Protein AF-A0A7J7HKJ9-F1 (afdb_monomer)

Mean predicted aligned error: 17.76 Å

Radius of gyration: 43.23 Å; Cα contacts (8 Å, |Δi|>4): 578; chains: 1; bounding box: 84×90×88 Å

Organism: Camellia sinensis (NCBI:txid4442)

pLDDT: mean 71.8, std 21.84, range [31.25, 98.56]

Sequence (335 aa):
VLVILILIEIGLSGDEAYGETKILDGGEVQGQFGIPIDSINQFENPLVLVILILIEIGLGGEEAHAETKILDSGEVQGLIPRILIMMKIQKDLLCCCLNLTLLYLSLPIFNLISLAATSNDYISSDKFLLNCGSSESSSFNGKDWTGDVGSSYLPSDYNTTSSLSNSIASNPSVPKIPYLSARIFHSQFSYTFPVTPGNKFIRLYFYSAPYYDSSLNPSDACFSVVIAGGFTLLDNFRPSATAYALKSDYFSKDFSINIKEKKLSITFIPSLMASSALAFVNGIEIFSLPLNLYIPKGNASIRFIGQKDPFFNLDETAFEILYRVNVQHEWESFC

Foldseek 3Di:
DDWWWWWWWWDDDPQFIWTDTDTPPPDDDDDTDTDHCVVQVVDPDNHTFTWTWTWDDDPPDPDTDTDTDGDDPVVVVVCVVVVVVVVVVVVVVVVVVVVVVVVVVVVVVVVVVVVVVVPPPPDFPDWAKEQELDCDWDDDPNDIYHYPVPDPQWDPCCVPFKDKWFFPDPPVPDDVPLEGIKIKGPFKTKGKDQADFFKKKKKFKYAQGDIPPDPDRLQQEFKWKDKDLGDTQGHRDRLVVVCVVVVHRIDMWIKMAGGHDRMIMIMIGFDPPHPRYIHMTRIMIMTHDPACPPDHPDPPFDDDDPDPDGDDPVNSDMDIDPDDDDDDDDPPDPD

Secondary structure (DSSP, 8-state):
-EEEEEEEEEEE-SS-EEEEEEETTS------EEE-GGGTTTSS-TT---EEEEEEE-TT-S---EEEEE--HHHHHHHHHHHHHHHHHHHHHHHHHHHHHHHHHHHHHHHHHHHHHT------S-EEEEETT-S--EEETTEEEEE-TT-TTS-TTHHHHEEEEEB----TTS-HHHHSEEEEESS-EEEEEE--SEEEEEEEEEE-S-BTTS---TTT--EEEEETTTEEEEEEE-HHHHHHHHT-SEEEEEEEEEE-SSEEEEEEEE-TTSTT--EEESEEEEEEPPTTSSS-TTT-PPPPTT-SS----GGG--EEE--------------

InterPro domains:
  IPR021720 Malectin domain [PF11721] (130-268)
  IPR045272 Receptor-like protein kinase ANXUR1/2-like [PTHR34590] (101-327)

Solvent-accessible surface area (backbone atoms only — not comparable to full-atom values): 19586 Å² total; per-residue (Å²): 118,58,81,57,62,40,54,32,63,55,57,86,65,79,102,52,48,54,41,56,63,47,52,84,80,84,56,93,67,92,69,84,60,82,58,71,61,81,77,58,74,81,54,101,66,88,83,72,62,58,46,51,44,55,41,58,44,66,90,84,64,99,71,73,66,69,60,81,53,84,56,56,78,70,61,51,65,66,43,52,65,55,51,54,51,50,54,50,50,51,52,52,50,51,50,49,52,53,50,53,51,52,49,62,62,44,52,61,54,53,52,52,51,54,56,59,67,73,65,67,76,81,76,50,92,33,80,45,40,34,22,22,44,26,77,59,68,50,74,52,95,94,39,72,27,36,24,43,59,91,37,88,37,56,48,97,59,43,82,81,34,35,49,66,29,41,51,64,66,81,57,85,88,58,58,65,72,40,45,39,24,24,29,36,26,73,35,73,43,47,41,45,43,84,38,73,60,44,46,29,37,40,33,45,29,44,49,46,50,45,34,46,102,45,99,48,51,37,82,49,33,27,17,29,34,35,37,73,89,79,48,70,81,37,68,79,37,37,60,34,62,51,19,61,76,68,74,35,54,57,54,73,52,39,34,39,37,54,38,85,49,59,55,47,35,48,33,39,33,32,34,89,89,41,102,74,27,20,29,74,39,8,21,43,38,38,34,42,53,66,87,50,75,89,57,53,77,70,86,58,49,54,63,57,93,94,47,90,67,64,61,56,68,66,77,83,44,75,42,75,59,87,79,87,82,85,82,79,82,83,75,81,78,88,123

Nearest PDB structures (foldseek):
  6a5b-assembly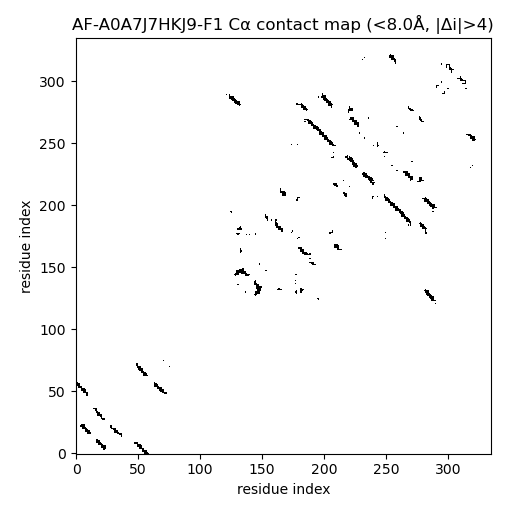1_A  TM=9.523E-01  e=1.175E-19  Arabidopsis thaliana
  6a5e-assembly2_B  TM=9.198E-01  e=5.126E-18  Arabidopsis thaliana
  6fih-assembly1_A  TM=9.336E-01  e=1.191E-15  Arabidopsis thaliana
  5y96-assembly1_A  TM=9.072E-01  e=4.760E-16  Arabidopsis thaliana
  6a5a-assembly2_A  TM=9.381E-01  e=7.453E-15  Arabidopsis thaliana

Structure (mmCIF, N/CA/C/O backbone):
data_AF-A0A7J7HKJ9-F1
#
_entry.id   AF-A0A7J7HKJ9-F1
#
loop_
_atom_site.group_PDB
_atom_site.id
_atom_site.type_symbol
_atom_site.label_atom_id
_atom_site.label_alt_id
_atom_site.label_comp_id
_atom_site.label_asym_id
_atom_site.label_entity_id
_atom_site.label_seq_id
_atom_site.pdbx_PDB_ins_code
_atom_site.Cartn_x
_atom_site.Cartn_y
_atom_site.Cartn_z
_atom_site.occupancy
_atom_site.B_iso_or_equiv
_atom_site.auth_seq_id
_atom_site.auth_comp_id
_atom_site.auth_asym_id
_atom_site.auth_atom_id
_atom_site.pdbx_PDB_model_num
ATOM 1 N N . VAL A 1 1 ? -41.274 49.180 32.702 1.00 32.66 1 VAL A N 1
ATOM 2 C CA . VAL A 1 1 ? -42.067 49.874 33.737 1.00 32.66 1 VAL A CA 1
ATOM 3 C C . VAL A 1 1 ? -41.846 49.137 35.042 1.00 32.66 1 VAL A C 1
ATOM 5 O O . VAL A 1 1 ? -42.241 47.979 35.145 1.00 32.66 1 VAL A O 1
ATOM 8 N N . LEU A 1 2 ? -41.107 49.749 35.963 1.00 33.72 2 LEU A N 1
ATOM 9 C CA . LEU A 1 2 ? -40.914 49.234 37.317 1.00 33.72 2 LEU A CA 1
ATOM 10 C C . LEU A 1 2 ? -41.963 49.924 38.195 1.00 33.72 2 LEU A C 1
ATOM 12 O O . LEU A 1 2 ? -42.003 51.150 38.212 1.00 33.72 2 LEU A O 1
ATOM 16 N N . VAL A 1 3 ? -42.836 49.159 38.851 1.00 34.81 3 VAL A N 1
ATOM 17 C CA . VAL A 1 3 ? -43.869 49.700 39.748 1.00 34.81 3 VAL A CA 1
ATOM 18 C C . VAL A 1 3 ? -43.404 49.446 41.175 1.00 34.81 3 VAL A C 1
ATOM 20 O O . VAL A 1 3 ? -43.346 48.296 41.604 1.00 34.81 3 VAL A O 1
ATOM 23 N N . ILE A 1 4 ? -43.030 50.506 41.891 1.00 41.09 4 ILE A N 1
ATOM 24 C CA . ILE A 1 4 ? -42.577 50.420 43.284 1.00 41.09 4 ILE A CA 1
ATOM 25 C C . ILE A 1 4 ? -43.767 50.739 44.188 1.00 41.09 4 ILE A C 1
ATOM 27 O O . ILE A 1 4 ? -44.366 51.803 44.060 1.00 41.09 4 ILE A O 1
ATOM 31 N N . LEU A 1 5 ? -44.105 49.818 45.096 1.00 41.72 5 LEU A N 1
ATOM 32 C CA . LEU A 1 5 ? -45.128 50.036 46.119 1.00 41.72 5 LEU A CA 1
ATOM 33 C C . LEU A 1 5 ? -44.455 50.486 47.419 1.00 41.72 5 LEU A C 1
ATOM 35 O O . LEU A 1 5 ? -43.644 49.748 47.984 1.00 41.72 5 LEU A O 1
ATOM 39 N N . ILE A 1 6 ? -44.802 51.678 47.896 1.00 45.91 6 ILE A N 1
ATOM 40 C CA . ILE A 1 6 ? -44.332 52.206 49.179 1.00 45.91 6 ILE A CA 1
ATOM 41 C C . ILE A 1 6 ? -45.524 52.232 50.132 1.00 45.91 6 ILE A C 1
ATOM 43 O O . ILE A 1 6 ? -46.535 52.862 49.828 1.00 45.91 6 ILE A O 1
ATOM 47 N N . LEU A 1 7 ? -45.409 51.532 51.263 1.00 40.84 7 LEU A N 1
ATOM 48 C CA . LEU A 1 7 ? -46.361 51.635 52.368 1.00 40.84 7 LEU A CA 1
ATOM 49 C C . LEU A 1 7 ? -45.794 52.628 53.386 1.00 40.84 7 LEU A C 1
ATOM 51 O O . LEU A 1 7 ? -44.650 52.475 53.817 1.00 40.84 7 LEU A O 1
ATOM 55 N N . ILE A 1 8 ? -46.584 53.638 53.745 1.00 45.03 8 ILE A N 1
ATOM 56 C CA . ILE A 1 8 ? -46.237 54.619 54.776 1.00 45.03 8 ILE A CA 1
ATOM 57 C C . ILE A 1 8 ? -47.246 54.468 55.907 1.00 45.03 8 ILE A C 1
ATOM 59 O O . ILE A 1 8 ? -48.450 54.585 55.682 1.00 45.03 8 ILE A O 1
ATOM 63 N N . GLU A 1 9 ? -46.746 54.195 57.107 1.00 38.16 9 GLU A N 1
ATOM 64 C CA . GLU A 1 9 ? -47.529 54.183 58.340 1.00 38.16 9 GLU A CA 1
ATOM 65 C C . GLU A 1 9 ? -47.258 55.515 59.057 1.00 38.16 9 GLU A C 1
ATOM 67 O O . GLU A 1 9 ? -46.103 55.854 59.320 1.00 38.16 9 GLU A O 1
ATOM 72 N N . ILE A 1 10 ? -48.297 56.322 59.290 1.00 42.66 10 ILE A N 1
ATOM 73 C CA . ILE A 1 10 ? -48.151 57.667 59.867 1.00 42.66 10 ILE A CA 1
ATOM 74 C C . ILE A 1 10 ? -48.566 57.625 61.339 1.00 42.66 10 ILE A C 1
ATOM 76 O O . ILE A 1 10 ? -49.714 57.312 61.653 1.00 42.66 10 ILE A O 1
ATOM 80 N N . GLY A 1 11 ? -47.640 57.968 62.239 1.00 37.31 11 GLY A N 1
ATOM 81 C CA . GLY A 1 11 ? -47.922 58.185 63.659 1.00 37.31 11 GLY A CA 1
ATOM 82 C C . GLY A 1 11 ? -48.197 59.664 63.939 1.00 37.31 11 GLY A C 1
ATOM 83 O O . GLY A 1 11 ? -47.408 60.523 63.552 1.00 37.31 11 GLY A O 1
ATOM 84 N N . LEU A 1 12 ? -49.306 59.981 64.610 1.00 41.84 12 LEU A N 1
ATOM 85 C CA . LEU A 1 12 ? -49.659 61.363 64.958 1.00 41.84 12 LEU A CA 1
ATOM 86 C C . LEU A 1 12 ? -49.016 61.763 66.296 1.00 41.84 12 LEU A C 1
ATOM 88 O O . LEU A 1 12 ? -49.302 61.157 67.329 1.00 41.84 12 LEU A O 1
ATOM 92 N N . SER A 1 13 ? -48.163 62.792 66.290 1.00 36.12 13 SER A N 1
ATOM 93 C CA . SER A 1 13 ? -47.533 63.354 67.494 1.00 36.12 13 SER A CA 1
ATOM 94 C C . SER A 1 13 ? -47.333 64.870 67.344 1.00 36.12 13 SER A C 1
ATOM 96 O O . SER A 1 13 ? -46.310 65.311 66.827 1.00 36.12 13 SER A O 1
ATOM 98 N N . GLY A 1 14 ? -48.274 65.671 67.859 1.00 46.00 14 GLY A N 1
ATOM 99 C CA . GLY A 1 14 ? -48.213 67.143 67.827 1.00 46.00 14 GLY A CA 1
ATOM 100 C C . GLY A 1 14 ? -48.740 67.769 66.526 1.00 46.00 14 GLY A C 1
ATOM 101 O O . GLY A 1 14 ? -49.485 67.125 65.794 1.00 46.00 14 GLY A O 1
ATOM 102 N N . ASP A 1 15 ? -48.351 69.023 66.255 1.00 40.81 15 ASP A N 1
ATOM 103 C CA . ASP A 1 15 ? -48.768 69.825 65.083 1.00 40.81 15 ASP A CA 1
ATOM 104 C C . ASP A 1 15 ? -48.026 69.452 63.775 1.00 40.81 15 ASP A C 1
ATOM 106 O O . ASP A 1 15 ? -48.057 70.201 62.800 1.00 40.81 15 ASP A O 1
ATOM 110 N N . GLU A 1 16 ? -47.360 68.293 63.724 1.00 40.34 16 GLU A N 1
ATOM 111 C CA . GLU A 1 16 ? -46.689 67.764 62.529 1.00 40.34 16 GLU A CA 1
ATOM 112 C C . GLU A 1 16 ? -46.904 66.241 62.410 1.00 40.34 16 GLU A C 1
ATOM 114 O O . GLU A 1 16 ? -46.888 65.515 63.406 1.00 40.34 16 GLU A O 1
ATOM 119 N N . ALA A 1 17 ? -47.100 65.740 61.183 1.00 42.94 17 ALA A N 1
ATOM 120 C CA . ALA A 1 17 ? -47.202 64.310 60.882 1.00 42.94 17 ALA A CA 1
ATOM 121 C C . ALA A 1 17 ? -45.906 63.818 60.216 1.00 42.94 17 ALA A C 1
ATOM 123 O O . ALA A 1 17 ? -45.518 64.323 59.160 1.00 42.94 17 ALA A O 1
ATOM 124 N N . TYR A 1 18 ? -45.258 62.814 60.812 1.00 40.69 18 TYR A N 1
ATOM 125 C CA . TYR A 1 18 ? -44.051 62.181 60.272 1.00 40.69 18 TYR A CA 1
ATOM 126 C C . TYR A 1 18 ? -44.372 60.759 59.794 1.00 40.69 18 TYR A C 1
ATOM 128 O O . TYR A 1 18 ? -45.014 59.989 60.509 1.00 40.69 18 TYR A O 1
ATOM 136 N N . GLY A 1 19 ? -43.928 60.411 58.583 1.00 43.94 19 GLY A N 1
ATOM 137 C CA . GLY A 1 19 ? -44.044 59.064 58.019 1.00 43.94 19 GLY A CA 1
ATOM 138 C C . GLY A 1 19 ? -42.674 58.482 57.671 1.00 43.94 19 GLY A C 1
ATOM 139 O O . GLY A 1 19 ? -41.819 59.186 57.131 1.00 43.94 19 GLY A O 1
ATOM 140 N N . GLU A 1 20 ? -42.469 57.195 57.955 1.00 40.94 20 GLU A N 1
ATOM 141 C CA . GLU A 1 20 ? -41.317 56.428 57.465 1.00 40.94 20 GLU A CA 1
ATOM 142 C C . GLU A 1 20 ? -41.717 55.618 56.223 1.00 40.94 20 GLU A C 1
ATOM 144 O O . GLU A 1 20 ? -42.784 55.004 56.179 1.00 40.94 20 GLU A O 1
ATOM 149 N N . THR A 1 21 ? -40.864 55.615 55.195 1.00 42.06 21 THR A N 1
ATOM 150 C CA . THR A 1 21 ? -41.083 54.828 53.972 1.00 42.06 21 THR A CA 1
ATOM 151 C C . THR A 1 21 ? -40.394 53.470 54.088 1.00 42.06 21 THR A C 1
ATOM 153 O O . THR A 1 21 ? -39.224 53.380 54.455 1.00 42.06 21 THR A O 1
ATOM 156 N N . LYS A 1 22 ? -41.104 52.388 53.746 1.00 42.62 22 LYS A N 1
ATOM 157 C CA . LYS A 1 22 ? -40.515 51.047 53.611 1.00 42.62 22 LYS A CA 1
ATOM 158 C C . LYS A 1 22 ? -40.881 50.458 52.251 1.00 42.62 22 LYS A C 1
ATOM 160 O O . LYS A 1 22 ? -42.060 50.353 51.916 1.00 42.62 22 LYS A O 1
ATOM 165 N N . ILE A 1 23 ? -39.875 50.075 51.463 1.00 40.44 23 ILE A N 1
ATOM 166 C CA . ILE A 1 23 ? -40.085 49.382 50.184 1.00 40.44 23 ILE A CA 1
ATOM 167 C C . ILE A 1 23 ? -40.277 47.890 50.461 1.00 40.44 23 ILE A C 1
ATOM 169 O O . ILE A 1 23 ? -39.447 47.252 51.106 1.00 40.44 23 ILE A O 1
ATOM 173 N N . LEU A 1 24 ? -41.370 47.320 49.955 1.00 42.06 24 LEU A N 1
ATOM 174 C CA . LEU A 1 24 ? -41.744 45.919 50.195 1.00 42.06 24 LEU A CA 1
ATOM 175 C C . LEU A 1 24 ? -40.943 44.889 49.370 1.00 42.06 24 LEU A C 1
ATOM 177 O O . LEU A 1 24 ? -41.187 43.694 49.505 1.00 42.06 24 LEU A O 1
ATOM 181 N N . ASP A 1 25 ? -39.973 45.329 48.562 1.00 38.72 25 ASP A N 1
ATOM 182 C CA . ASP A 1 25 ? -39.134 44.477 47.699 1.00 38.72 25 ASP A CA 1
ATOM 183 C C . ASP A 1 25 ? -37.629 44.529 48.047 1.00 38.72 25 ASP A C 1
ATOM 185 O O . ASP A 1 25 ? -36.755 44.439 47.191 1.00 38.72 25 ASP A O 1
ATOM 189 N N . GLY A 1 26 ? -37.301 44.686 49.334 1.00 36.38 26 GLY A N 1
ATOM 190 C CA . GLY A 1 26 ? -35.967 44.358 49.864 1.00 36.38 26 GLY A CA 1
ATOM 191 C C . GLY A 1 26 ? -34.818 45.330 49.555 1.00 36.38 26 GLY A C 1
ATOM 192 O O . GLY A 1 26 ? -33.673 44.997 49.852 1.00 36.38 26 GLY A O 1
ATOM 193 N N . GLY A 1 27 ? -35.090 46.517 49.004 1.00 37.62 27 GLY A N 1
ATOM 194 C CA . GLY A 1 27 ? -34.114 47.610 48.884 1.00 37.62 27 GLY A CA 1
ATOM 195 C C . GLY A 1 27 ? -34.293 48.678 49.970 1.00 37.62 27 GLY A C 1
ATOM 196 O O . GLY A 1 27 ? -35.423 49.046 50.288 1.00 37.62 27 GLY A O 1
ATOM 197 N N . GLU A 1 28 ? -33.195 49.195 50.533 1.00 32.81 28 GLU A N 1
ATOM 198 C CA . GLU A 1 28 ? -33.221 50.366 51.423 1.00 32.81 28 GLU A CA 1
ATOM 199 C C . GLU A 1 28 ? -33.400 51.658 50.615 1.00 32.81 28 GLU A C 1
ATOM 201 O O . GLU A 1 28 ? -32.625 51.944 49.703 1.00 32.81 28 GLU A O 1
ATOM 206 N N . VAL A 1 29 ? -34.381 52.476 50.999 1.00 39.88 29 VAL A N 1
ATOM 207 C CA . VAL A 1 29 ? -34.432 53.898 50.641 1.00 39.88 29 VAL A CA 1
ATOM 208 C C . VAL A 1 29 ? -34.573 54.685 51.937 1.00 39.88 29 VAL A C 1
ATOM 210 O O . VAL A 1 29 ? -35.524 54.478 52.683 1.00 39.88 29 VAL A O 1
ATOM 213 N N . GLN A 1 30 ? -33.612 55.567 52.219 1.00 36.28 30 GLN A N 1
ATOM 214 C CA . GLN A 1 30 ? -33.692 56.528 53.320 1.00 36.28 30 GLN A CA 1
ATOM 215 C C . GLN A 1 30 ? -34.124 57.894 52.780 1.00 36.28 30 GLN A C 1
ATOM 217 O O . GLN A 1 30 ? -33.442 58.479 51.940 1.00 36.28 30 GLN A O 1
ATOM 222 N N . GLY A 1 31 ? -35.242 58.409 53.292 1.00 42.94 31 GLY A N 1
ATOM 223 C CA . GLY A 1 31 ? -35.716 59.771 53.058 1.00 42.94 31 GLY A CA 1
ATOM 224 C C . GLY A 1 31 ? -36.921 60.095 53.944 1.00 42.94 31 GLY A C 1
ATOM 225 O O . GLY A 1 31 ? -37.852 59.296 54.033 1.00 42.94 31 GLY A O 1
ATOM 226 N N . GLN A 1 32 ? -36.895 61.255 54.606 1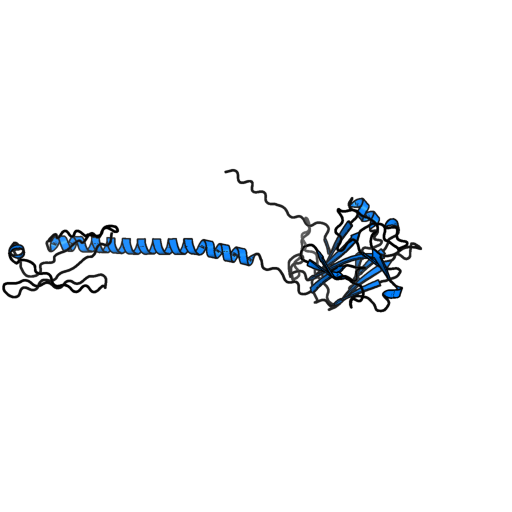.00 40.19 32 GLN A N 1
ATOM 227 C CA . GLN A 1 32 ? -38.052 61.835 55.296 1.00 40.19 32 GLN A CA 1
ATOM 228 C C . GLN A 1 32 ? -38.791 62.768 54.334 1.00 40.19 32 GLN A C 1
ATOM 230 O O . GLN A 1 32 ? -38.169 63.617 53.698 1.00 40.19 32 GLN A O 1
ATOM 235 N N . PHE A 1 33 ? -40.115 62.647 54.271 1.00 41.53 33 PHE A N 1
ATOM 236 C CA . PHE A 1 33 ? -40.979 63.599 53.575 1.00 41.53 33 PHE A CA 1
ATOM 237 C C . PHE A 1 33 ? -42.074 64.071 54.536 1.00 41.53 33 PHE A C 1
ATOM 239 O O . PHE A 1 33 ? -42.677 63.257 55.233 1.00 41.53 33 PHE A O 1
ATOM 246 N N . GLY A 1 34 ? -42.310 65.384 54.594 1.00 37.53 34 GLY A N 1
ATOM 247 C CA . GLY A 1 34 ? -43.382 65.979 55.395 1.00 37.53 34 GLY A CA 1
ATOM 248 C C . GLY A 1 34 ? -44.677 66.087 54.591 1.00 37.53 34 GLY A C 1
ATOM 249 O O . GLY A 1 34 ? -44.645 66.477 53.424 1.00 37.53 34 GLY A O 1
ATOM 250 N N . ILE A 1 35 ? -45.813 65.758 55.209 1.00 44.28 35 ILE A N 1
ATOM 251 C CA . ILE A 1 35 ? -47.146 65.918 54.609 1.00 44.28 35 ILE A CA 1
ATOM 252 C C . ILE A 1 35 ? -47.882 67.044 55.358 1.00 44.28 35 ILE A C 1
ATOM 254 O O . ILE A 1 35 ? -47.978 66.974 56.583 1.00 44.28 35 ILE A O 1
ATOM 258 N N . PRO A 1 36 ? -48.422 68.071 54.672 1.00 42.38 36 PRO A N 1
ATOM 259 C CA . PRO A 1 36 ? -49.199 69.128 55.323 1.00 42.38 36 PRO A CA 1
ATOM 260 C C . PRO A 1 36 ? -50.484 68.584 55.978 1.00 42.38 36 PRO A C 1
ATOM 262 O O . PRO A 1 36 ? -51.307 67.951 55.311 1.00 42.38 36 PRO A O 1
ATOM 265 N N . ILE A 1 37 ? -50.683 68.874 57.270 1.00 42.81 37 ILE A N 1
ATOM 266 C CA . ILE A 1 37 ? -51.799 68.374 58.104 1.00 42.81 37 ILE A CA 1
ATOM 267 C C . ILE A 1 37 ? -53.191 68.736 57.569 1.00 42.81 37 ILE A C 1
ATOM 269 O O . ILE A 1 37 ? -54.136 67.966 57.742 1.00 42.81 37 ILE A O 1
ATOM 273 N N . ASP A 1 38 ? -53.325 69.847 56.847 1.00 44.19 38 ASP A N 1
ATOM 274 C CA . ASP A 1 38 ? -54.610 70.278 56.281 1.00 44.19 38 ASP A CA 1
ATOM 275 C C . ASP A 1 38 ? -55.194 69.265 55.281 1.00 44.19 38 ASP A C 1
ATOM 277 O O . ASP A 1 38 ? -56.408 69.204 55.091 1.00 44.19 38 ASP A O 1
ATOM 281 N N . SER A 1 39 ? -54.345 68.420 54.685 1.00 45.44 39 SER A N 1
ATOM 282 C CA . SER A 1 39 ? -54.766 67.340 53.780 1.00 45.44 39 SER A CA 1
ATOM 283 C C . SER A 1 39 ? -55.244 66.080 54.521 1.00 45.44 39 SER A C 1
ATOM 285 O O . SER A 1 39 ? -55.891 65.225 53.922 1.00 45.44 39 SER A O 1
ATOM 287 N N . ILE A 1 40 ? -54.930 65.955 55.815 1.00 45.91 40 ILE A N 1
ATOM 288 C CA . ILE A 1 40 ? -55.223 64.788 56.667 1.00 45.91 40 ILE A CA 1
ATOM 289 C C . ILE A 1 40 ? -56.564 64.968 57.402 1.00 45.91 40 ILE A C 1
ATOM 291 O O . ILE A 1 40 ? -57.285 63.999 57.632 1.00 45.91 40 ILE A O 1
ATOM 295 N N . ASN A 1 41 ? -56.962 66.212 57.688 1.00 44.00 41 ASN A N 1
ATOM 296 C CA . ASN A 1 41 ? -58.186 66.547 58.432 1.00 44.00 41 ASN A CA 1
ATOM 297 C C . ASN A 1 41 ? -59.514 66.288 57.679 1.00 44.00 41 ASN A C 1
ATOM 299 O O . ASN A 1 41 ? -60.581 66.576 58.216 1.00 44.00 41 ASN A O 1
ATOM 303 N N . GLN A 1 42 ? -59.481 65.747 56.454 1.00 47.72 42 GLN A N 1
ATOM 304 C CA . GLN A 1 42 ? -60.687 65.375 55.691 1.00 47.72 42 GLN A CA 1
ATOM 305 C C . GLN A 1 42 ? -61.203 63.953 55.982 1.00 47.72 42 GLN A C 1
ATOM 307 O O . GLN A 1 42 ? -62.253 63.574 55.466 1.00 47.72 42 GLN A O 1
ATOM 312 N N . PHE A 1 43 ? -60.500 63.163 56.800 1.00 47.38 43 PHE A N 1
ATOM 313 C CA . PHE A 1 43 ? -60.842 61.764 57.068 1.00 47.38 43 PHE A CA 1
ATOM 314 C C . PHE A 1 43 ? -61.399 61.583 58.491 1.00 47.38 43 PHE A C 1
ATOM 316 O O . PHE A 1 43 ? -60.754 61.941 59.472 1.00 47.38 43 PHE A O 1
ATOM 323 N N . GLU A 1 44 ? -62.595 60.996 58.619 1.00 43.97 44 GLU A N 1
ATOM 324 C CA . GLU A 1 44 ? -63.347 60.896 59.889 1.00 43.97 44 GLU A CA 1
ATOM 325 C C . GLU A 1 44 ? -62.751 59.925 60.936 1.00 43.97 44 GLU A C 1
ATOM 327 O O . GLU A 1 44 ? -63.283 59.813 62.040 1.00 43.97 44 GLU A O 1
ATOM 332 N N . ASN A 1 45 ? -61.647 59.225 60.642 1.00 40.31 45 ASN A N 1
ATOM 333 C CA . ASN A 1 45 ? -61.010 58.301 61.587 1.00 40.31 45 ASN A CA 1
ATOM 334 C C . ASN A 1 45 ? -59.469 58.357 61.491 1.00 40.31 45 ASN A C 1
ATOM 336 O O . ASN A 1 45 ? -58.903 57.844 60.525 1.00 40.31 45 ASN A O 1
ATOM 340 N N . PRO A 1 46 ? -58.764 58.948 62.476 1.00 38.69 46 PRO A N 1
ATOM 341 C CA . PRO A 1 46 ? -57.347 59.306 62.341 1.00 38.69 46 PRO A CA 1
ATOM 342 C C . PRO A 1 46 ? -56.349 58.169 62.627 1.00 38.69 46 PRO A C 1
ATOM 344 O O . PRO A 1 46 ? -55.148 58.418 62.655 1.00 38.69 46 PRO A O 1
ATOM 347 N N . LEU A 1 47 ? -56.794 56.935 62.888 1.00 37.59 47 LEU A N 1
ATOM 348 C CA . LEU A 1 47 ? -55.911 55.937 63.507 1.00 37.59 47 LEU A CA 1
ATOM 349 C C . LEU A 1 47 ? -55.028 55.117 62.560 1.00 37.59 47 LEU A C 1
ATOM 351 O O . LEU A 1 47 ? -54.037 54.592 63.046 1.00 37.59 47 LEU A O 1
ATOM 355 N N . VAL A 1 48 ? -55.296 55.042 61.251 1.00 38.81 48 VAL A N 1
ATOM 356 C CA . VAL A 1 48 ? -54.335 54.498 60.265 1.00 38.81 48 VAL A CA 1
ATOM 357 C C . VAL A 1 48 ? -54.664 55.056 58.874 1.00 38.81 48 VAL A C 1
ATOM 359 O O . VAL A 1 48 ? -55.632 54.625 58.250 1.00 38.81 48 VAL A O 1
ATOM 362 N N . LEU A 1 49 ? -53.866 56.000 58.368 1.00 41.62 49 LEU A N 1
ATOM 363 C CA . LEU A 1 49 ? -53.944 56.455 56.974 1.00 41.62 49 LEU A CA 1
ATOM 364 C C . LEU A 1 49 ? -52.876 55.709 56.158 1.00 41.62 49 LEU A C 1
ATOM 366 O O . LEU A 1 49 ? -51.687 55.895 56.402 1.00 41.62 49 LEU A O 1
ATOM 370 N N . VAL A 1 50 ? -53.285 54.857 55.211 1.00 42.41 50 VAL A N 1
ATOM 371 C CA . VAL A 1 50 ? -52.365 54.128 54.317 1.00 42.41 50 VAL A CA 1
ATOM 372 C C . VAL A 1 50 ? -52.335 54.830 52.962 1.00 42.41 50 VAL A C 1
ATOM 374 O O . VAL A 1 50 ? -53.284 54.736 52.188 1.00 42.41 50 VAL A O 1
ATOM 377 N N . ILE A 1 51 ? -51.248 55.543 52.665 1.00 45.62 51 ILE A N 1
ATOM 378 C CA . ILE A 1 51 ? -51.068 56.239 51.382 1.00 45.62 51 ILE A CA 1
ATOM 379 C C . ILE A 1 51 ? -50.332 55.309 50.411 1.00 45.62 51 ILE A C 1
ATOM 381 O O . ILE A 1 51 ? -49.220 54.872 50.698 1.00 45.62 51 ILE A O 1
ATOM 385 N N . LEU A 1 52 ? -50.940 55.024 49.253 1.00 43.94 52 LEU A N 1
ATOM 386 C CA . LEU A 1 52 ? -50.302 54.294 48.155 1.00 43.94 52 LEU A CA 1
ATOM 387 C C . LEU A 1 52 ? -49.735 55.295 47.142 1.00 43.94 52 LEU A C 1
ATOM 389 O O . LEU A 1 52 ? -50.485 56.006 46.477 1.00 43.94 52 LEU A O 1
ATOM 393 N N . ILE A 1 53 ? -48.411 55.336 46.996 1.00 45.78 53 ILE A N 1
ATOM 394 C CA . ILE A 1 53 ? -47.754 56.147 45.964 1.00 45.78 53 ILE A CA 1
ATOM 395 C C . ILE A 1 53 ? -47.387 55.234 44.795 1.00 45.78 53 ILE A C 1
ATOM 397 O O . ILE A 1 53 ? -46.607 54.297 44.958 1.00 45.78 53 ILE A O 1
ATOM 401 N N . LEU A 1 54 ? -47.963 55.502 43.622 1.00 40.28 54 LEU A N 1
ATOM 402 C CA . LEU A 1 54 ? -47.615 54.845 42.364 1.00 40.28 54 LEU A CA 1
ATOM 403 C C . LEU A 1 54 ? -46.576 55.709 41.647 1.00 40.28 54 LEU A C 1
ATOM 405 O O . LEU A 1 54 ? -46.888 56.793 41.165 1.00 40.28 54 LEU A O 1
ATOM 409 N N . ILE A 1 55 ? -45.331 55.234 41.589 1.00 42.06 55 ILE A N 1
ATOM 410 C CA . ILE A 1 55 ? -44.266 55.899 40.829 1.00 42.06 55 ILE A CA 1
ATOM 411 C C . ILE A 1 55 ? -44.098 55.152 39.508 1.00 42.06 55 ILE A C 1
ATOM 413 O O . ILE A 1 55 ? -43.662 53.999 39.492 1.00 42.06 55 ILE A O 1
ATOM 417 N N . GLU A 1 56 ? -44.456 55.797 38.400 1.00 34.06 56 GLU A N 1
ATOM 418 C CA . GLU A 1 56 ? -44.292 55.238 37.061 1.00 34.06 56 GLU A CA 1
ATOM 419 C C . GLU A 1 56 ? -42.941 55.684 36.484 1.00 34.06 56 GLU A C 1
ATOM 421 O O . GLU A 1 56 ? -42.778 56.805 36.010 1.00 34.06 56 GLU A O 1
ATOM 426 N N . ILE A 1 57 ? -41.929 54.810 36.546 1.00 39.47 57 ILE A N 1
ATOM 427 C CA . ILE A 1 57 ? -40.609 55.114 35.976 1.00 39.47 57 ILE A CA 1
ATOM 428 C C . ILE A 1 57 ? -40.573 54.619 34.525 1.00 39.47 57 ILE A C 1
ATOM 430 O O . ILE A 1 57 ? -40.470 53.414 34.249 1.00 39.47 57 ILE A O 1
ATOM 434 N N . GLY A 1 58 ? -40.675 55.565 33.590 1.00 31.25 58 GLY A N 1
ATOM 435 C CA . GLY A 1 58 ? -40.452 55.333 32.167 1.00 31.25 58 GLY A CA 1
ATOM 436 C C . GLY A 1 58 ? -38.991 54.964 31.910 1.00 31.25 58 GLY A C 1
ATOM 437 O O . GLY A 1 58 ? -38.076 55.695 32.279 1.00 31.25 58 GLY A O 1
ATOM 438 N N . LEU A 1 59 ? -38.748 53.818 31.274 1.00 35.62 59 LEU A N 1
ATOM 439 C CA . LEU A 1 59 ? -37.399 53.418 30.867 1.00 35.62 59 LEU A CA 1
ATOM 440 C C . LEU A 1 59 ? -37.007 54.229 29.621 1.00 35.62 59 LEU A C 1
ATOM 442 O O . LEU A 1 59 ? -37.210 53.757 28.505 1.00 35.62 59 LEU A O 1
ATOM 446 N N . GLY A 1 60 ? -36.500 55.455 29.809 1.00 38.06 60 GLY A N 1
ATOM 447 C CA . GLY A 1 60 ? -35.927 56.239 28.705 1.00 38.06 60 GLY A CA 1
ATOM 448 C C . GLY A 1 60 ? -35.879 57.772 28.804 1.00 38.06 60 GLY A C 1
ATOM 449 O O . GLY A 1 60 ? -35.569 58.383 27.787 1.00 38.06 60 GLY A O 1
ATOM 450 N N . GLY A 1 61 ? -36.154 58.418 29.944 1.00 32.34 61 GLY A N 1
ATOM 451 C CA . GLY A 1 61 ? -36.073 59.887 30.069 1.00 32.34 61 GLY A CA 1
ATOM 452 C C . GLY A 1 61 ? -35.585 60.342 31.448 1.00 32.34 61 GLY A C 1
ATOM 453 O O . GLY A 1 61 ? -35.853 59.666 32.435 1.00 32.34 61 GLY A O 1
ATOM 454 N N . GLU A 1 62 ? -34.846 61.456 31.504 1.00 39.06 62 GLU A N 1
ATOM 455 C CA . GLU A 1 62 ? -34.131 61.966 32.694 1.00 39.06 62 GLU A CA 1
ATOM 456 C C . GLU A 1 62 ? -35.020 62.494 33.840 1.00 39.06 62 GLU A C 1
ATOM 458 O O . GLU A 1 62 ? -34.492 62.800 34.905 1.00 39.06 62 GLU A O 1
ATOM 463 N N . GLU A 1 63 ? -36.348 62.544 33.699 1.00 39.62 63 GLU A N 1
ATOM 464 C CA . GLU A 1 63 ? -37.248 62.976 34.778 1.00 39.62 63 GLU A CA 1
ATOM 465 C C . GLU A 1 63 ? -38.411 61.994 34.977 1.00 39.62 63 GLU A C 1
ATOM 467 O O . GLU A 1 63 ? -39.147 61.662 34.046 1.00 39.62 63 GLU A O 1
ATOM 472 N N . ALA A 1 64 ? -38.571 61.521 36.217 1.00 39.28 64 ALA A N 1
ATOM 473 C CA . ALA A 1 64 ? -39.679 60.672 36.643 1.00 39.28 64 ALA A CA 1
ATOM 474 C C . ALA A 1 64 ? -40.795 61.541 37.243 1.00 39.28 64 ALA A C 1
ATOM 476 O O . ALA A 1 64 ? -40.578 62.235 38.236 1.00 39.28 64 ALA A O 1
ATOM 477 N N . HIS A 1 65 ? -41.997 61.482 36.667 1.00 37.28 65 HIS A N 1
ATOM 478 C CA . HIS A 1 65 ? -43.192 62.098 37.245 1.00 37.28 65 HIS A CA 1
ATOM 479 C C . HIS A 1 65 ? -43.868 61.116 38.213 1.00 37.28 65 HIS A C 1
ATOM 481 O O . HIS A 1 65 ? -44.172 59.984 37.843 1.00 37.28 65 HIS A O 1
ATOM 487 N N . ALA A 1 66 ? -44.111 61.548 39.452 1.00 39.47 66 ALA A N 1
ATOM 488 C CA . ALA A 1 66 ? -44.879 60.793 40.441 1.00 39.47 66 ALA A CA 1
ATOM 489 C C . ALA A 1 66 ? -46.236 61.476 40.673 1.00 39.47 66 ALA A C 1
ATOM 491 O O . ALA A 1 66 ? -46.276 62.658 41.012 1.00 39.47 66 ALA A O 1
ATOM 492 N N . GLU A 1 67 ? -47.335 60.738 40.507 1.00 38.62 67 GLU A N 1
ATOM 493 C CA . GLU A 1 67 ? -48.675 61.172 40.921 1.00 38.62 67 GLU A CA 1
ATOM 494 C C . GLU A 1 67 ? -49.056 60.484 42.239 1.00 38.62 67 GLU A C 1
ATOM 496 O O . GLU A 1 67 ? -49.001 59.260 42.370 1.00 38.62 67 GLU A O 1
ATOM 501 N N . THR A 1 68 ? -49.460 61.274 43.235 1.00 40.19 68 THR A N 1
ATOM 502 C CA . THR A 1 68 ? -49.865 60.782 44.559 1.00 40.19 68 THR A CA 1
ATOM 503 C C . THR A 1 68 ? -51.387 60.719 44.647 1.00 40.19 68 THR A C 1
ATOM 505 O O . 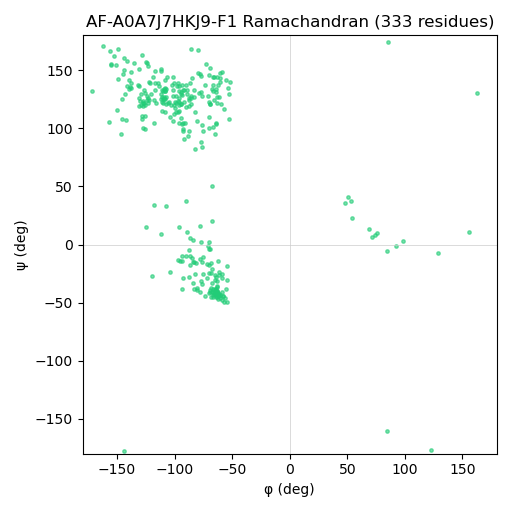THR A 1 68 ? -52.058 61.739 44.497 1.00 40.19 68 THR A O 1
ATOM 508 N N . LYS A 1 69 ? -51.953 59.542 44.938 1.00 43.97 69 LYS A N 1
ATOM 509 C CA . LYS A 1 69 ? -53.394 59.373 45.173 1.00 43.97 69 LYS A CA 1
ATOM 510 C C . LYS A 1 69 ? -53.632 58.737 46.542 1.00 43.97 69 LYS A C 1
ATOM 512 O O . LYS A 1 69 ? -53.095 57.675 46.833 1.00 43.97 69 LYS A O 1
ATOM 517 N N . ILE A 1 70 ? -54.431 59.391 47.384 1.00 48.12 70 ILE A N 1
ATOM 518 C CA . ILE A 1 70 ? -54.805 58.879 48.710 1.00 48.12 70 ILE A CA 1
ATOM 519 C C . ILE A 1 70 ? -56.029 57.969 48.533 1.00 48.12 70 ILE A C 1
ATOM 521 O O . ILE A 1 70 ? -56.995 58.373 47.888 1.00 48.12 70 ILE A O 1
ATOM 525 N N . LEU A 1 71 ? -55.965 56.743 49.056 1.00 47.66 71 LEU A N 1
ATOM 526 C CA . LEU A 1 71 ? -57.019 55.724 48.955 1.00 47.66 71 LEU A CA 1
ATOM 527 C C . LEU A 1 71 ? -57.544 55.383 50.354 1.00 47.66 71 LEU A C 1
ATOM 529 O O . LEU A 1 71 ? -56.787 55.445 51.324 1.00 47.66 71 LEU A O 1
ATOM 533 N N . ASP A 1 72 ? -58.822 55.016 50.464 1.00 47.50 72 ASP A N 1
ATOM 534 C CA . ASP A 1 72 ? -59.395 54.569 51.738 1.00 47.50 72 ASP A CA 1
ATOM 535 C C . ASP A 1 72 ? -59.044 53.102 52.066 1.00 47.50 72 ASP A C 1
ATOM 537 O O . ASP A 1 72 ? -58.546 52.338 51.232 1.00 47.50 72 ASP A O 1
ATOM 541 N N . SER A 1 73 ? -59.295 52.686 53.311 1.00 44.88 73 SER A N 1
ATOM 542 C CA . SER A 1 73 ? -58.924 51.353 53.804 1.00 44.88 73 SER A CA 1
ATOM 543 C C . SER A 1 73 ? -59.653 50.195 53.104 1.00 44.88 73 SER A C 1
ATOM 545 O O . SER A 1 73 ? -59.110 49.088 53.042 1.00 44.88 73 SER A O 1
ATOM 547 N N . GLY A 1 74 ? -60.850 50.425 52.553 1.00 51.19 74 GLY A N 1
ATOM 548 C CA . GLY A 1 74 ? -61.627 49.422 51.825 1.00 51.19 74 GLY A CA 1
ATOM 549 C C . GLY A 1 74 ? -61.111 49.211 50.401 1.00 51.19 74 GLY A C 1
ATOM 550 O O . GLY A 1 74 ? -60.979 48.071 49.948 1.00 51.19 74 GLY A O 1
ATOM 551 N N . GLU A 1 75 ? -60.743 50.294 49.716 1.00 52.00 75 GLU A N 1
ATOM 552 C CA . GLU A 1 75 ? -60.133 50.250 48.385 1.00 52.00 75 GLU A CA 1
ATOM 553 C C . GLU A 1 75 ? -58.762 49.558 48.414 1.00 52.00 75 GLU A C 1
ATOM 555 O O . GLU A 1 75 ? -58.470 48.710 47.562 1.00 52.00 75 GLU A O 1
ATOM 560 N N . VAL A 1 76 ? -57.946 49.833 49.440 1.00 51.06 76 VAL A N 1
ATOM 561 C CA . VAL A 1 76 ? -56.624 49.209 49.628 1.00 51.06 76 VAL A CA 1
ATOM 562 C C . VAL A 1 76 ? -56.730 47.686 49.790 1.00 51.06 76 VAL A C 1
ATOM 564 O O . VAL A 1 76 ? -55.967 46.951 49.155 1.00 51.06 76 VAL A O 1
ATOM 567 N N . GLN A 1 77 ? -57.701 47.177 50.561 1.00 50.19 77 GLN A N 1
ATOM 568 C CA . GLN A 1 77 ? -57.879 45.725 50.726 1.00 50.19 77 GLN A CA 1
ATOM 569 C C . GLN A 1 77 ? -58.243 45.005 49.417 1.00 50.19 77 GLN A C 1
ATOM 571 O O . GLN A 1 77 ? -57.822 43.865 49.209 1.00 50.19 77 GLN A O 1
ATOM 576 N N . GLY A 1 78 ? -58.965 45.662 48.502 1.00 54.78 78 GLY A N 1
ATOM 577 C CA . GLY A 1 78 ? -59.282 45.110 47.179 1.00 54.78 78 GLY A CA 1
ATOM 578 C C . GLY A 1 78 ? -58.105 45.124 46.190 1.00 54.78 78 GLY A C 1
ATOM 579 O O . GLY A 1 78 ? -58.057 44.305 45.265 1.00 54.78 78 GLY A O 1
ATOM 580 N N . LEU A 1 79 ? -57.142 46.030 46.379 1.00 55.91 79 LEU A N 1
ATOM 581 C CA . LEU A 1 79 ? -55.985 46.222 45.496 1.00 55.91 79 LEU A CA 1
ATOM 582 C C . LEU A 1 79 ? -54.820 45.267 45.799 1.00 55.91 79 LEU A C 1
ATOM 584 O O . LEU A 1 79 ? -54.153 44.821 44.864 1.00 55.91 79 LEU A O 1
ATOM 588 N N . ILE A 1 80 ? -54.606 44.889 47.065 1.00 55.75 80 ILE A N 1
ATOM 589 C CA . ILE A 1 80 ? -53.488 44.017 47.482 1.00 55.75 80 ILE A CA 1
ATOM 590 C C . ILE A 1 80 ? -53.439 42.684 46.703 1.00 55.75 80 ILE A C 1
ATOM 592 O O . ILE A 1 80 ? -52.379 42.361 46.156 1.00 55.75 80 ILE A O 1
ATOM 596 N N . PRO A 1 81 ? -54.542 41.915 46.559 1.00 55.56 81 PRO A N 1
ATOM 597 C CA . PRO A 1 81 ? -54.512 40.658 45.810 1.00 55.56 81 PRO A CA 1
ATOM 598 C C . PRO A 1 81 ? -54.181 40.866 44.328 1.00 55.56 81 PRO A C 1
ATOM 600 O O . PRO A 1 81 ? -53.473 40.058 43.729 1.00 55.56 81 PRO A O 1
ATOM 603 N N . ARG A 1 82 ? -54.662 41.966 43.732 1.00 58.06 82 ARG A N 1
ATOM 604 C CA . ARG A 1 82 ? -54.413 42.302 42.321 1.00 58.06 82 ARG A CA 1
ATOM 605 C C . ARG A 1 82 ? -52.944 42.643 42.075 1.00 58.06 82 ARG A C 1
ATOM 607 O O . ARG A 1 82 ? -52.374 42.174 41.092 1.00 58.06 82 ARG A O 1
ATOM 614 N N . ILE A 1 83 ? -52.320 43.386 42.988 1.00 55.97 83 ILE A N 1
ATOM 615 C CA . ILE A 1 83 ? -50.895 43.738 42.920 1.00 55.97 83 ILE A CA 1
ATOM 616 C C . ILE A 1 83 ? -50.022 42.489 43.088 1.00 55.97 83 ILE A C 1
ATOM 618 O O . ILE A 1 83 ? -49.114 42.273 42.286 1.00 55.97 83 ILE A O 1
ATOM 622 N N . LEU A 1 84 ? -50.332 41.614 44.053 1.00 53.69 84 LEU A N 1
ATOM 623 C CA . LEU A 1 84 ? -49.592 40.359 44.240 1.00 53.69 84 LEU A CA 1
ATOM 624 C C . LEU A 1 84 ? -49.631 39.469 42.986 1.00 53.69 84 LEU A C 1
ATOM 626 O O . LEU A 1 84 ? -48.612 38.891 42.606 1.00 53.69 84 LEU A O 1
ATOM 630 N N . ILE A 1 85 ? -50.791 39.380 42.324 1.00 61.44 85 ILE A N 1
ATOM 631 C CA . ILE A 1 85 ? -50.946 38.640 41.064 1.00 61.44 85 ILE A CA 1
ATOM 632 C C . ILE A 1 85 ? -50.083 39.266 39.963 1.00 61.44 85 ILE A C 1
ATOM 634 O O . ILE A 1 85 ? -49.369 38.546 39.268 1.00 61.44 85 ILE A O 1
ATOM 638 N N . MET A 1 86 ? -50.092 40.595 39.825 1.00 56.22 86 MET A N 1
ATOM 639 C CA . MET A 1 86 ? -49.254 41.289 38.842 1.00 56.22 86 MET A CA 1
ATOM 640 C C . MET A 1 86 ? -47.756 41.061 39.080 1.00 56.22 86 MET A C 1
ATOM 642 O O . MET A 1 86 ? -47.035 40.747 38.133 1.00 56.22 86 MET A O 1
ATOM 646 N N . MET A 1 87 ? -47.290 41.145 40.331 1.00 54.81 87 MET A N 1
ATOM 647 C CA . MET A 1 87 ? -45.890 40.879 40.689 1.00 54.81 87 MET A CA 1
ATOM 648 C C . MET A 1 87 ? -45.498 39.427 40.391 1.00 54.81 87 MET A C 1
ATOM 650 O O . MET A 1 87 ? -44.409 39.159 39.877 1.00 54.81 87 MET A O 1
ATOM 654 N N . LYS A 1 88 ? -46.399 38.474 40.661 1.00 58.84 88 LYS A N 1
ATOM 655 C CA . LYS A 1 88 ? -46.182 37.059 40.350 1.00 58.84 88 LYS A CA 1
ATOM 656 C C . LYS A 1 88 ? -46.065 36.823 38.841 1.00 58.84 88 LYS A C 1
ATOM 658 O O . LYS A 1 88 ? -45.118 36.165 38.415 1.00 58.84 88 LYS A O 1
ATOM 663 N N . ILE A 1 89 ? -46.948 37.427 38.042 1.00 63.44 89 ILE A N 1
ATOM 664 C CA . ILE A 1 89 ? -46.904 37.362 36.572 1.00 63.44 89 ILE A CA 1
ATOM 665 C C . ILE A 1 89 ? -45.612 37.987 36.036 1.00 63.44 89 ILE A C 1
ATOM 667 O O . ILE A 1 89 ? -44.973 37.395 35.172 1.00 63.44 89 ILE A O 1
ATOM 671 N N . GLN A 1 90 ? -45.183 39.142 36.558 1.00 61.47 90 GLN A N 1
ATOM 672 C CA . GLN A 1 90 ? -43.921 39.765 36.144 1.00 61.47 90 GLN A CA 1
ATOM 673 C C . GLN A 1 90 ? -42.711 38.879 36.454 1.00 61.47 90 GLN A C 1
ATOM 675 O O . GLN A 1 90 ? -41.843 38.722 35.598 1.00 61.47 90 GLN A O 1
ATOM 680 N N . LYS A 1 91 ? -42.663 38.259 37.639 1.00 65.25 91 LYS A N 1
ATOM 681 C CA . LYS A 1 91 ? -41.587 37.331 38.013 1.00 65.25 91 LYS A CA 1
ATOM 682 C C . LYS A 1 91 ? -41.566 36.090 37.122 1.00 65.25 91 LYS A C 1
ATOM 684 O O . LYS A 1 91 ? -40.495 35.674 36.681 1.00 65.25 91 LYS A O 1
ATOM 689 N N . ASP A 1 92 ? -42.732 35.514 36.844 1.00 69.06 92 ASP A N 1
ATOM 690 C CA . ASP A 1 92 ? -42.851 34.325 36.000 1.00 69.06 92 ASP A CA 1
ATOM 691 C C . ASP A 1 92 ? -42.498 34.650 34.535 1.00 69.06 92 ASP A C 1
ATOM 693 O O . ASP A 1 92 ? -41.798 33.871 33.886 1.00 69.06 92 ASP A O 1
ATOM 697 N N . LEU A 1 93 ? -42.873 35.838 34.040 1.00 67.50 93 LEU A N 1
ATOM 698 C CA . LEU A 1 93 ? -42.501 36.332 32.712 1.00 67.50 93 LEU A CA 1
ATOM 699 C C . LEU A 1 93 ? -40.993 36.603 32.609 1.00 67.50 93 LEU A C 1
ATOM 701 O O . LEU A 1 93 ? -40.367 36.193 31.635 1.00 67.50 93 LEU A O 1
ATOM 705 N N . LEU A 1 94 ? -40.387 37.224 33.628 1.00 70.62 94 LEU A N 1
ATOM 706 C CA . LEU A 1 94 ? -38.942 37.456 33.686 1.00 70.62 94 LEU A CA 1
ATOM 707 C C . LEU A 1 94 ? -38.168 36.129 33.707 1.00 70.62 94 LEU A C 1
ATOM 709 O O . LEU A 1 94 ? -37.186 35.977 32.985 1.00 70.62 94 LEU A O 1
ATOM 713 N N . CYS A 1 95 ? -38.647 35.142 34.471 1.00 68.19 95 CYS A N 1
ATOM 714 C CA . CYS A 1 95 ? -38.079 33.795 34.511 1.00 68.19 95 CYS A CA 1
ATOM 715 C C . CYS A 1 95 ? -38.189 33.089 33.149 1.00 68.19 95 CYS A C 1
ATOM 717 O O . CYS A 1 95 ? -37.218 32.496 32.680 1.00 68.19 95 CYS A O 1
ATOM 719 N N . CYS A 1 96 ? -39.336 33.200 32.468 1.00 70.88 96 CYS A N 1
ATOM 720 C CA . CYS A 1 96 ? -39.505 32.673 31.113 1.00 70.88 96 CYS A CA 1
ATOM 721 C C . CYS A 1 96 ? -38.529 33.325 30.130 1.00 70.88 96 CYS A C 1
ATOM 723 O O . CYS A 1 96 ? -37.859 32.610 29.388 1.00 70.88 96 CYS A O 1
ATOM 725 N N . CYS A 1 97 ? -38.394 34.655 30.160 1.00 71.25 97 CYS A N 1
ATOM 726 C CA . CYS A 1 97 ? -37.449 35.384 29.316 1.00 71.25 97 CYS A CA 1
ATOM 727 C C . CYS A 1 97 ? -35.996 34.964 29.581 1.00 71.25 97 CYS A C 1
ATOM 729 O O . CYS A 1 97 ? -35.264 34.736 28.622 1.00 71.25 97 CYS A O 1
ATOM 731 N N . LEU A 1 98 ? -35.585 34.801 30.848 1.00 75.19 98 LEU A N 1
ATOM 732 C CA . LEU A 1 98 ? -34.250 34.291 31.192 1.00 75.19 98 LEU A CA 1
ATOM 733 C C . LEU A 1 98 ? -34.025 32.856 30.694 1.00 75.19 98 LEU A C 1
ATOM 735 O O . LEU A 1 98 ? -32.952 32.547 30.188 1.00 75.19 98 LEU A O 1
ATOM 739 N N . ASN A 1 99 ? -35.020 31.976 30.812 1.00 76.88 99 ASN A N 1
ATOM 740 C CA . ASN A 1 99 ? -34.900 30.593 30.345 1.00 76.88 99 ASN A CA 1
ATOM 741 C C . ASN A 1 99 ? -34.842 30.505 28.811 1.00 76.88 99 ASN A C 1
ATOM 743 O O . ASN A 1 99 ? -34.064 29.723 28.267 1.00 76.88 99 ASN A O 1
ATOM 747 N N . LEU A 1 100 ? -35.625 31.330 28.108 1.00 75.88 100 LEU A N 1
ATOM 748 C CA . LEU A 1 100 ? -35.609 31.441 26.646 1.00 75.88 100 LEU A CA 1
ATOM 749 C C . LEU A 1 100 ? -34.271 31.985 26.129 1.00 75.88 100 LEU A C 1
ATOM 751 O O . LEU A 1 100 ? -33.743 31.457 25.151 1.00 75.88 100 LEU A O 1
ATOM 755 N N . THR A 1 101 ? -33.689 32.990 26.791 1.00 77.38 101 THR A N 1
ATOM 756 C CA . THR A 1 101 ? -32.364 33.507 26.419 1.00 77.38 101 THR A CA 1
ATOM 757 C C . THR A 1 101 ? -31.259 32.498 26.716 1.00 77.38 101 THR A C 1
ATOM 759 O O . THR A 1 101 ? -30.395 32.303 25.861 1.00 77.38 101 THR A O 1
ATOM 762 N N . LEU A 1 102 ? -31.311 31.789 27.854 1.00 76.38 102 LEU A N 1
ATOM 763 C CA . LEU A 1 102 ? -30.380 30.693 28.153 1.00 76.38 102 LEU A CA 1
ATOM 764 C C . LEU A 1 102 ? -30.444 29.594 27.084 1.00 76.38 102 LEU A C 1
ATOM 766 O O . LEU A 1 102 ? -29.407 29.123 26.618 1.00 76.38 102 LEU A O 1
ATOM 770 N N . LEU A 1 103 ? -31.656 29.212 26.667 1.00 76.88 103 LEU A N 1
ATOM 771 C CA . LEU A 1 103 ? -31.863 28.205 25.629 1.00 76.88 103 LEU A CA 1
ATOM 772 C C . LEU A 1 103 ? -31.269 28.667 24.292 1.00 76.88 103 LEU A C 1
ATOM 774 O O . LEU A 1 103 ? -30.513 27.920 23.669 1.00 76.88 103 LEU A O 1
ATOM 778 N N . TYR A 1 104 ? -31.534 29.912 23.889 1.00 80.25 104 TYR A N 1
ATOM 779 C CA . TYR A 1 104 ? -31.013 30.490 22.648 1.00 80.25 104 TYR A CA 1
ATOM 780 C C . TYR A 1 104 ? -29.479 30.600 22.641 1.00 80.25 104 TYR A C 1
ATOM 782 O O . TYR A 1 104 ? -28.848 30.344 21.620 1.00 80.25 104 TYR A O 1
ATOM 790 N N . LEU A 1 105 ? -28.869 30.909 23.791 1.00 75.62 105 LEU A N 1
ATOM 791 C CA . LEU A 1 105 ? -27.413 30.931 23.977 1.00 75.62 105 LEU A CA 1
ATOM 792 C C . LEU A 1 105 ? -26.794 29.523 23.998 1.00 75.62 105 LEU A C 1
ATOM 794 O O . LEU A 1 105 ? -25.647 29.355 23.589 1.00 75.62 105 LEU A O 1
ATOM 798 N N . SER A 1 106 ? -27.538 28.502 24.434 1.00 75.81 106 SER A N 1
ATOM 799 C CA . SER A 1 106 ? -27.045 27.118 24.505 1.00 75.81 106 SER A CA 1
ATOM 800 C C . SER A 1 106 ? -26.993 26.402 23.146 1.00 75.81 106 SER A C 1
ATOM 802 O O . SER A 1 106 ? -26.099 25.588 22.911 1.00 75.81 106 SER A O 1
ATOM 804 N N . LEU A 1 107 ? -27.896 26.742 22.220 1.00 73.94 107 LEU A N 1
ATOM 805 C CA . LEU A 1 107 ? -27.977 26.174 20.867 1.00 73.94 107 LEU A CA 1
ATOM 806 C C . LEU A 1 107 ? -26.684 26.319 20.030 1.00 73.94 107 LEU A C 1
ATOM 808 O O . LEU A 1 107 ? -26.222 25.313 19.488 1.00 73.94 107 LEU A O 1
ATOM 812 N N . PRO A 1 108 ? -26.049 27.503 19.909 1.00 75.19 108 PRO A N 1
ATOM 813 C CA . PRO A 1 108 ? -24.800 27.637 19.158 1.00 75.19 108 PRO A CA 1
ATOM 814 C C . PRO A 1 108 ? -23.635 26.900 19.828 1.00 75.19 108 PRO A C 1
ATOM 816 O O . PRO A 1 108 ? -22.796 26.338 19.129 1.00 75.19 108 PRO A O 1
ATOM 819 N N . ILE A 1 109 ? -23.611 26.833 21.164 1.00 73.00 109 ILE A N 1
ATOM 820 C CA . ILE A 1 109 ? -22.586 26.100 21.922 1.00 73.00 109 ILE A CA 1
ATOM 821 C C . ILE A 1 109 ? -22.707 24.595 21.649 1.00 73.00 109 ILE A C 1
ATOM 823 O O . ILE A 1 109 ? -21.704 23.935 21.390 1.00 73.00 109 ILE A O 1
ATOM 827 N N . PHE A 1 110 ? -23.931 24.059 21.627 1.00 68.94 110 PHE A N 1
ATOM 828 C CA . PHE A 1 110 ? -24.178 22.654 21.303 1.00 68.94 110 PHE A CA 1
ATOM 829 C C . PHE A 1 110 ? -23.764 22.311 19.862 1.00 68.94 110 PHE A C 1
ATOM 831 O O . PHE A 1 110 ? -23.126 21.285 19.630 1.00 68.94 110 PHE A O 1
ATOM 838 N N . ASN A 1 111 ? -24.036 23.203 18.904 1.00 66.38 111 ASN A N 1
ATOM 839 C CA . ASN A 1 111 ? -23.603 23.037 17.513 1.00 66.38 111 ASN A CA 1
ATOM 840 C C . ASN A 1 111 ? -22.073 23.108 17.353 1.00 66.38 111 ASN A C 1
ATOM 842 O O . ASN A 1 111 ? -21.506 22.318 16.600 1.00 66.38 111 ASN A O 1
ATOM 846 N N . LEU A 1 112 ? -21.386 23.989 18.090 1.00 64.06 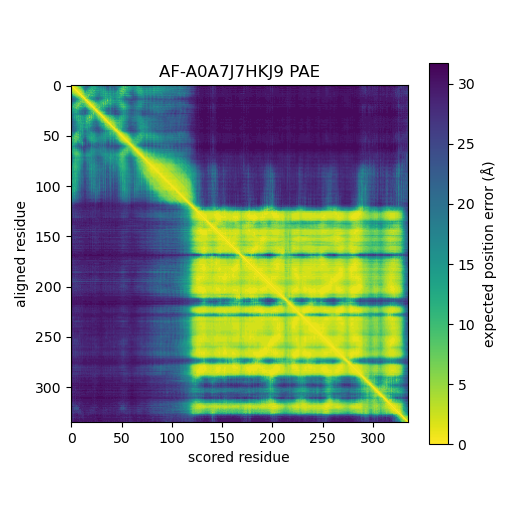112 LEU A N 1
ATOM 847 C CA . LEU A 1 112 ? -19.917 24.062 18.109 1.00 64.06 112 LEU A CA 1
ATOM 848 C C . LEU A 1 112 ? -19.280 22.795 18.694 1.00 64.06 112 LEU A C 1
ATOM 850 O O . LEU A 1 112 ? -18.308 22.285 18.138 1.00 64.06 112 LEU A O 1
ATOM 854 N N . ILE A 1 113 ? -19.845 22.257 19.778 1.00 62.09 113 ILE A N 1
ATOM 855 C CA . ILE A 1 113 ? -19.385 20.998 20.384 1.00 62.09 113 ILE A CA 1
ATOM 856 C C . ILE A 1 113 ? -19.641 19.822 19.433 1.00 62.09 113 ILE A C 1
ATOM 858 O O . ILE A 1 113 ? -18.768 18.973 19.265 1.00 62.09 113 ILE A O 1
ATOM 862 N N . SER A 1 114 ? -20.798 19.788 18.764 1.00 58.00 114 SER A N 1
ATOM 863 C CA . SER A 1 114 ? -21.112 18.758 17.769 1.00 58.00 114 SER A CA 1
ATOM 864 C C . SER A 1 114 ? -20.169 18.812 16.565 1.00 58.00 114 SER A C 1
ATOM 866 O O . SER A 1 114 ? -19.765 17.764 16.072 1.00 58.00 114 SER A O 1
ATOM 868 N N . LEU A 1 115 ? -19.787 20.005 16.100 1.00 48.88 115 LEU A N 1
ATOM 869 C CA . LEU A 1 115 ? -18.852 20.158 14.985 1.00 48.88 115 LEU A CA 1
ATOM 870 C C . LEU A 1 115 ? -17.428 19.740 15.388 1.00 48.88 115 LEU A C 1
ATOM 872 O O . LEU A 1 115 ? -16.779 18.995 14.656 1.00 48.88 115 LEU A O 1
ATOM 876 N N . ALA A 1 116 ? -16.981 20.107 16.593 1.00 50.41 116 ALA A N 1
ATOM 877 C CA . ALA A 1 116 ? -15.699 19.662 17.147 1.00 50.41 116 ALA A CA 1
ATOM 878 C C . ALA A 1 116 ? -15.647 18.141 17.402 1.00 50.41 116 ALA A C 1
ATOM 880 O O . ALA A 1 116 ? -14.591 17.526 17.269 1.00 50.41 116 ALA A O 1
ATOM 881 N N . ALA A 1 117 ? -16.782 17.505 17.711 1.00 51.88 117 ALA A N 1
ATOM 882 C CA . ALA A 1 117 ? -16.866 16.053 17.878 1.00 51.88 117 ALA A CA 1
ATOM 883 C C . ALA A 1 117 ? -16.720 15.275 16.554 1.00 51.88 117 ALA A C 1
ATOM 885 O O . ALA A 1 117 ? -16.412 14.083 16.581 1.00 51.88 117 ALA A O 1
ATOM 886 N N . THR A 1 118 ? -16.901 15.929 15.398 1.00 46.84 118 THR A N 1
ATOM 887 C CA . THR A 1 118 ? -16.751 15.295 14.072 1.00 46.84 118 THR A CA 1
ATOM 888 C C . THR A 1 118 ? -15.341 15.380 13.486 1.00 46.84 118 THR A C 1
ATOM 890 O O . THR A 1 118 ? -15.055 14.687 12.514 1.00 46.84 118 THR A O 1
ATOM 893 N N . SER A 1 119 ? -14.438 16.157 14.092 1.00 43.78 119 SER A N 1
ATOM 894 C CA . SER A 1 119 ? -13.050 16.320 13.635 1.00 43.78 119 SER A CA 1
ATOM 895 C C . SER A 1 119 ? -12.042 15.612 14.539 1.00 43.78 119 SER A C 1
ATOM 897 O O . SER A 1 119 ? -10.932 16.105 14.745 1.00 43.78 119 SER A O 1
ATOM 899 N N . ASN A 1 120 ? -12.417 14.474 15.125 1.00 45.78 120 ASN A N 1
ATOM 900 C CA . ASN A 1 120 ? -11.429 13.621 15.767 1.00 45.78 120 ASN A CA 1
ATOM 901 C C . ASN A 1 120 ? -10.698 12.869 14.651 1.00 45.78 120 ASN A C 1
ATOM 903 O O . ASN A 1 120 ? -11.123 11.790 14.234 1.00 45.78 120 ASN A O 1
ATOM 907 N N . ASP A 1 121 ? -9.635 13.483 14.125 1.00 54.53 121 ASP A N 1
ATOM 908 C CA . ASP A 1 121 ? -8.700 12.811 13.231 1.00 54.53 121 ASP A CA 1
ATOM 909 C C . ASP A 1 121 ? -8.248 11.534 13.932 1.00 54.53 121 ASP A C 1
ATOM 911 O O . ASP A 1 121 ? -7.545 11.558 14.944 1.00 54.53 121 ASP A O 1
ATOM 915 N N . TYR A 1 122 ? -8.717 10.393 13.434 1.00 63.81 122 TYR A N 1
ATOM 916 C CA . TYR A 1 122 ? -8.303 9.111 13.964 1.00 63.81 122 TYR A CA 1
ATOM 917 C C . TYR A 1 122 ? -6.801 8.956 13.708 1.00 63.81 122 TYR A C 1
ATOM 919 O O . TYR A 1 122 ? -6.358 8.696 12.585 1.00 63.81 122 TYR A O 1
ATOM 927 N N . ILE A 1 123 ? -6.007 9.132 14.764 1.00 65.81 123 ILE A N 1
ATOM 928 C CA . ILE A 1 123 ? -4.569 8.891 14.725 1.00 65.81 123 ILE A CA 1
ATOM 929 C C . ILE A 1 123 ? -4.373 7.380 14.768 1.00 65.81 123 ILE A C 1
ATOM 931 O O . ILE A 1 123 ? -4.516 6.734 15.806 1.00 65.81 123 ILE A O 1
ATOM 935 N N . SER A 1 124 ? -4.075 6.812 13.604 1.00 73.69 124 SER A N 1
ATOM 936 C CA . SER A 1 124 ? -3.765 5.395 13.485 1.00 73.69 124 SER A CA 1
ATOM 937 C C . SER A 1 124 ? -2.485 5.054 14.254 1.00 73.69 124 SER A C 1
ATOM 939 O O . SER A 1 124 ? -1.484 5.760 14.130 1.00 73.69 124 SER A O 1
ATOM 941 N N . SER A 1 125 ? -2.511 3.967 15.032 1.00 80.75 125 SER A N 1
ATOM 942 C CA . SER A 1 125 ? -1.350 3.486 15.800 1.00 80.75 125 SER A CA 1
ATOM 943 C C . SER A 1 125 ? -0.187 3.045 14.913 1.00 80.75 125 SER A C 1
ATOM 945 O O . SER A 1 125 ? 0.965 3.127 15.323 1.00 80.75 125 SER A O 1
ATOM 947 N N . ASP A 1 126 ? -0.498 2.598 13.698 1.00 90.06 126 ASP A N 1
ATOM 948 C CA . ASP A 1 126 ? 0.459 2.197 12.679 1.00 90.06 126 ASP A CA 1
ATOM 949 C C . ASP A 1 126 ? 0.193 3.048 11.440 1.00 90.06 126 ASP A C 1
ATOM 951 O O . ASP A 1 126 ? -0.940 3.085 10.961 1.00 90.06 126 ASP A O 1
ATOM 955 N N . LYS A 1 127 ? 1.212 3.730 10.912 1.00 93.94 127 LYS A N 1
ATOM 956 C CA . LYS A 1 127 ? 1.096 4.536 9.692 1.00 93.94 127 LYS A CA 1
ATOM 957 C C . LYS A 1 127 ? 2.401 4.470 8.911 1.00 93.94 127 LYS A C 1
ATOM 959 O O . LYS A 1 127 ? 3.393 5.079 9.296 1.00 93.94 127 LYS A O 1
ATOM 964 N N . PHE A 1 128 ? 2.373 3.752 7.796 1.00 95.81 128 PHE A N 1
ATOM 965 C CA . PHE A 1 128 ? 3.502 3.596 6.888 1.00 95.81 128 PHE A CA 1
ATOM 966 C C . PHE A 1 128 ? 3.085 4.071 5.503 1.00 95.81 128 PHE A C 1
ATOM 968 O O . PHE A 1 128 ? 2.092 3.592 4.961 1.00 95.81 128 PHE A O 1
ATOM 975 N N . LEU A 1 129 ? 3.834 5.017 4.944 1.00 96.94 129 LEU A N 1
ATOM 976 C CA . LEU A 1 129 ? 3.689 5.476 3.567 1.00 96.94 129 LEU A CA 1
ATOM 977 C C . LEU A 1 129 ? 5.056 5.395 2.912 1.00 96.94 129 LEU A C 1
ATOM 979 O O . LEU A 1 129 ? 5.927 6.229 3.156 1.00 96.94 129 LEU A O 1
ATOM 983 N N . LEU A 1 130 ? 5.254 4.341 2.134 1.00 97.62 130 LEU A N 1
ATOM 984 C CA . LEU A 1 130 ? 6.540 4.000 1.558 1.00 97.62 130 LEU A CA 1
ATOM 985 C C . LEU A 1 130 ? 6.533 4.302 0.061 1.00 97.62 130 LEU A C 1
ATOM 987 O O . LEU A 1 130 ? 5.696 3.774 -0.668 1.00 97.62 130 LEU A O 1
ATOM 991 N N . ASN A 1 131 ? 7.448 5.162 -0.380 1.00 97.12 131 ASN A N 1
ATOM 992 C CA . ASN A 1 131 ? 7.696 5.468 -1.784 1.00 97.12 131 ASN A CA 1
ATOM 993 C C . ASN A 1 131 ? 8.804 4.536 -2.294 1.00 97.12 131 ASN A C 1
ATOM 995 O O . ASN A 1 131 ? 9.991 4.744 -2.023 1.00 97.12 131 ASN A O 1
ATOM 999 N N . CYS A 1 132 ? 8.412 3.451 -2.952 1.00 96.75 132 CYS A N 1
ATOM 1000 C CA . CYS A 1 132 ? 9.315 2.368 -3.312 1.00 96.75 132 CYS A CA 1
ATOM 1001 C C . CYS A 1 132 ? 10.229 2.788 -4.467 1.00 96.75 132 CYS A C 1
ATOM 1003 O O . CYS A 1 132 ? 9.788 3.413 -5.428 1.00 96.75 132 CYS A O 1
ATOM 1005 N N . GLY A 1 133 ? 11.517 2.453 -4.380 1.00 94.25 133 GLY A N 1
ATOM 1006 C CA . GLY A 1 133 ? 12.509 2.870 -5.376 1.00 94.25 133 GLY A CA 1
ATOM 1007 C C . GLY A 1 133 ? 13.091 4.268 -5.148 1.00 94.25 133 GLY A C 1
ATOM 1008 O O . GLY A 1 133 ? 14.019 4.650 -5.855 1.00 94.25 133 GLY A O 1
ATOM 1009 N N . SER A 1 134 ? 12.589 5.018 -4.163 1.00 94.38 134 SER A N 1
ATOM 1010 C CA . SER A 1 134 ? 13.064 6.363 -3.822 1.00 94.38 134 SER A CA 1
ATOM 1011 C C . SER A 1 134 ? 13.980 6.348 -2.597 1.00 94.38 134 SER A C 1
ATOM 1013 O O . SER A 1 134 ? 13.740 5.615 -1.637 1.00 94.38 134 SER A O 1
ATOM 1015 N N . SER A 1 135 ? 15.001 7.206 -2.596 1.00 93.19 135 SER A N 1
ATOM 1016 C CA . SER A 1 135 ? 15.784 7.572 -1.404 1.00 93.19 135 SER A CA 1
ATOM 1017 C C . SER A 1 135 ? 15.265 8.825 -0.700 1.00 93.19 135 SER A C 1
ATOM 1019 O O . SER A 1 135 ? 15.718 9.156 0.392 1.00 93.19 135 SER A O 1
ATOM 1021 N N . GLU A 1 136 ? 14.338 9.545 -1.326 1.00 87.88 136 GLU A N 1
ATOM 1022 C CA . GLU A 1 136 ? 13.831 10.823 -0.843 1.00 87.88 136 GLU A CA 1
ATOM 1023 C C . GLU A 1 136 ? 12.520 10.649 -0.077 1.00 87.88 136 GLU A C 1
ATOM 1025 O O . GLU A 1 136 ? 11.623 9.907 -0.497 1.00 87.88 136 GLU A O 1
ATOM 1030 N N . SER A 1 137 ? 12.404 11.388 1.027 1.00 89.19 137 SER A N 1
ATOM 1031 C CA . SER A 1 137 ? 11.131 11.637 1.699 1.00 89.19 137 SER A CA 1
ATOM 1032 C C . SER A 1 137 ? 10.454 12.850 1.074 1.00 89.19 137 SER A C 1
ATOM 1034 O O . SER A 1 137 ? 11.107 13.844 0.760 1.00 89.19 137 SER A O 1
ATOM 1036 N N . SER A 1 138 ? 9.143 12.789 0.873 1.00 87.06 138 SER A N 1
ATOM 1037 C CA . SER A 1 138 ? 8.390 13.861 0.221 1.00 87.06 138 SER A CA 1
ATOM 1038 C C . SER A 1 138 ? 6.926 13.852 0.639 1.00 87.06 138 SER A C 1
ATOM 1040 O O . SER A 1 138 ? 6.387 12.813 1.008 1.00 87.06 138 SER A O 1
ATOM 1042 N N . SER A 1 139 ? 6.266 15.006 0.559 1.00 88.69 139 SER A N 1
ATOM 1043 C CA . SER A 1 139 ? 4.853 15.133 0.919 1.00 88.69 139 SER A CA 1
ATOM 1044 C C . SER A 1 139 ? 3.954 15.038 -0.315 1.00 88.69 139 SER A C 1
ATOM 1046 O O . SER A 1 139 ? 4.232 15.644 -1.351 1.00 88.69 139 SER A O 1
ATOM 1048 N N . PHE A 1 140 ? 2.861 14.287 -0.208 1.00 85.50 140 PHE A N 1
ATOM 1049 C CA . PHE A 1 140 ? 1.831 14.171 -1.236 1.00 85.50 140 PHE A CA 1
ATOM 1050 C C . PHE A 1 140 ? 0.450 14.062 -0.586 1.00 85.50 140 PHE A C 1
ATOM 1052 O O . PHE A 1 140 ? 0.241 13.247 0.313 1.00 85.50 140 PHE A O 1
ATOM 1059 N N . ASN A 1 141 ? -0.501 14.889 -1.036 1.00 84.69 141 ASN A N 1
ATOM 1060 C CA . ASN A 1 141 ? -1.850 15.004 -0.460 1.00 84.69 141 ASN A CA 1
ATOM 1061 C C . ASN A 1 141 ? -1.854 15.213 1.069 1.00 84.69 141 ASN A C 1
ATOM 1063 O O . ASN A 1 141 ? -2.641 14.595 1.784 1.00 84.69 141 ASN A O 1
ATOM 1067 N N . GLY A 1 142 ? -0.940 16.049 1.575 1.00 85.38 142 GLY A N 1
ATOM 1068 C CA . GLY A 1 142 ? -0.811 16.332 3.011 1.00 85.38 142 GLY A CA 1
ATOM 1069 C C . GLY A 1 142 ? -0.305 15.151 3.846 1.00 85.38 142 GLY A C 1
ATOM 1070 O O . GLY A 1 142 ? -0.423 15.170 5.069 1.00 85.38 142 GLY A O 1
ATOM 1071 N N . LYS A 1 143 ? 0.227 14.102 3.205 1.00 89.38 143 LYS A N 1
ATOM 1072 C CA . LYS A 1 143 ? 0.854 12.962 3.873 1.00 89.38 143 LYS A CA 1
ATOM 1073 C C . LYS A 1 143 ? 2.322 12.874 3.491 1.00 89.38 143 LYS A C 1
ATOM 1075 O O . LYS A 1 143 ? 2.663 12.996 2.316 1.00 89.38 143 LYS A O 1
ATOM 1080 N N . ASP A 1 144 ? 3.159 12.569 4.469 1.00 93.19 144 ASP A N 1
ATOM 1081 C CA . ASP A 1 144 ? 4.586 12.380 4.245 1.00 93.19 144 ASP A CA 1
ATOM 1082 C C . ASP A 1 144 ? 4.875 10.932 3.860 1.00 93.19 144 ASP A C 1
ATOM 1084 O O . ASP A 1 144 ? 4.507 9.993 4.567 1.00 93.19 144 ASP A O 1
ATOM 1088 N N . TRP A 1 145 ? 5.521 10.773 2.712 1.00 96.44 145 TRP A N 1
ATOM 1089 C CA . TRP A 1 145 ? 6.006 9.514 2.175 1.00 96.44 145 TRP A CA 1
ATOM 1090 C C . TRP A 1 145 ? 7.504 9.413 2.416 1.00 96.44 145 TRP A C 1
ATOM 1092 O O . TRP A 1 145 ? 8.240 10.378 2.216 1.00 96.44 145 TRP A O 1
ATOM 1102 N N . THR A 1 146 ? 7.963 8.239 2.825 1.00 96.75 146 THR A N 1
ATOM 1103 C CA . THR A 1 146 ? 9.382 7.950 3.044 1.00 96.75 146 THR A CA 1
ATOM 1104 C C . THR A 1 146 ? 9.891 7.038 1.939 1.00 96.75 146 THR A C 1
ATOM 1106 O O . THR A 1 146 ? 9.236 6.054 1.601 1.00 96.75 146 THR A O 1
ATOM 1109 N N . GLY A 1 147 ? 11.055 7.355 1.376 1.00 97.06 147 GLY A N 1
ATOM 1110 C CA . GLY A 1 147 ? 11.746 6.469 0.445 1.00 97.06 147 GLY A CA 1
ATOM 1111 C C . GLY A 1 147 ? 12.097 5.123 1.087 1.00 97.06 147 GLY A C 1
ATOM 1112 O O . GLY A 1 147 ? 12.421 5.057 2.273 1.00 97.06 147 GLY A O 1
ATOM 1113 N N . ASP A 1 148 ? 12.024 4.033 0.326 1.00 96.69 148 ASP A N 1
ATOM 1114 C CA . ASP A 1 148 ? 12.343 2.707 0.861 1.00 96.69 148 ASP A CA 1
ATOM 1115 C C . ASP A 1 148 ? 13.839 2.373 0.878 1.00 96.69 148 ASP A C 1
ATOM 1117 O O . ASP A 1 148 ? 14.237 1.432 1.568 1.00 96.69 148 ASP A O 1
ATOM 1121 N N . VAL A 1 149 ? 14.671 3.126 0.154 1.00 95.38 149 VAL A N 1
ATOM 1122 C CA . VAL A 1 149 ? 16.112 2.875 0.037 1.00 95.38 149 VAL A CA 1
ATOM 1123 C C . VAL A 1 149 ? 16.790 3.025 1.398 1.00 95.38 149 VAL A C 1
ATOM 1125 O O . VAL A 1 149 ? 16.718 4.069 2.037 1.00 95.38 149 VAL A O 1
ATOM 1128 N N . GLY A 1 150 ? 17.458 1.960 1.847 1.00 92.12 150 GLY A N 1
ATOM 1129 C CA . GLY A 1 150 ? 18.119 1.923 3.155 1.00 92.12 150 GLY A CA 1
ATOM 1130 C C . GLY A 1 150 ? 17.160 1.849 4.349 1.00 92.12 150 GLY A C 1
ATOM 1131 O O . GLY A 1 150 ? 17.614 1.921 5.490 1.00 92.12 150 GLY A O 1
ATOM 1132 N N . SER A 1 151 ? 15.852 1.691 4.118 1.00 94.69 151 SER A N 1
ATOM 1133 C CA . SER A 1 151 ? 14.881 1.530 5.201 1.00 94.69 151 SER A CA 1
ATOM 1134 C C . SER A 1 151 ? 15.044 0.183 5.914 1.00 94.69 151 SER A C 1
ATOM 1136 O O . SER A 1 151 ? 15.448 -0.821 5.325 1.00 94.69 151 SER A O 1
ATOM 1138 N N . SER A 1 152 ? 14.664 0.140 7.193 1.00 95.75 152 SER A N 1
ATOM 1139 C CA . SER A 1 152 ? 14.676 -1.083 8.009 1.00 95.75 152 SER A CA 1
ATOM 1140 C C . SER A 1 152 ? 13.614 -2.113 7.601 1.00 95.75 152 SER A C 1
ATOM 1142 O O . SER A 1 152 ? 13.575 -3.204 8.168 1.00 95.75 152 SER A O 1
ATOM 1144 N N . TYR A 1 153 ? 12.756 -1.779 6.631 1.00 96.56 153 TYR A N 1
ATOM 1145 C CA . TYR A 1 153 ? 11.709 -2.662 6.123 1.00 96.56 153 TYR A CA 1
ATOM 1146 C C . TYR A 1 153 ? 12.215 -3.631 5.049 1.00 96.56 153 TYR A C 1
ATOM 1148 O O . TYR A 1 153 ? 11.508 -4.587 4.729 1.00 96.56 153 TYR A O 1
ATOM 1156 N N . LEU A 1 154 ? 13.400 -3.378 4.481 1.00 97.19 154 LEU A N 1
ATOM 1157 C CA . LEU A 1 154 ? 14.012 -4.198 3.435 1.00 97.19 154 LEU A CA 1
ATOM 1158 C C . LEU A 1 154 ? 14.679 -5.463 4.023 1.00 97.19 154 LEU A C 1
ATOM 1160 O O . LEU A 1 154 ? 15.229 -5.412 5.127 1.00 97.19 154 LEU A O 1
ATOM 1164 N N . PRO A 1 155 ? 14.691 -6.594 3.293 1.00 95.81 155 PRO A N 1
ATOM 1165 C CA . PRO A 1 155 ? 15.432 -7.793 3.684 1.00 95.81 155 PRO A CA 1
ATOM 1166 C C . PRO A 1 155 ? 16.940 -7.587 3.490 1.00 95.81 155 PRO A C 1
ATOM 1168 O O . PRO A 1 155 ? 17.344 -6.795 2.653 1.00 95.81 155 PRO A O 1
ATOM 1171 N N . SER A 1 156 ? 17.804 -8.307 4.209 1.00 94.12 156 SER A N 1
ATOM 1172 C CA . SER A 1 156 ? 19.265 -8.082 4.180 1.00 94.12 156 SER A CA 1
ATOM 1173 C C . SER A 1 156 ? 19.927 -8.223 2.801 1.00 94.12 156 SER A C 1
ATOM 1175 O O . SER A 1 156 ? 20.978 -7.638 2.559 1.00 94.12 156 SER A O 1
ATOM 1177 N N . ASP A 1 157 ? 19.330 -9.002 1.905 1.00 93.19 157 ASP A N 1
ATOM 1178 C CA . ASP A 1 157 ? 19.810 -9.313 0.557 1.00 93.19 157 ASP A CA 1
ATOM 1179 C C . ASP A 1 157 ? 19.183 -8.421 -0.533 1.00 93.19 157 ASP A C 1
ATOM 1181 O O . ASP A 1 157 ? 19.306 -8.715 -1.724 1.00 93.19 157 ASP A O 1
ATOM 1185 N N . TYR A 1 158 ? 18.539 -7.307 -0.155 1.00 93.31 158 TYR A N 1
ATOM 1186 C CA . TYR A 1 158 ? 17.803 -6.444 -1.088 1.00 93.31 158 TYR A CA 1
ATOM 1187 C C . TYR A 1 158 ? 18.635 -5.955 -2.283 1.00 93.31 158 TYR A C 1
ATOM 1189 O O . TYR A 1 158 ? 18.083 -5.750 -3.361 1.00 93.31 158 TYR A O 1
ATOM 1197 N N . ASN A 1 159 ? 19.950 -5.781 -2.114 1.00 90.12 159 ASN A N 1
ATOM 1198 C CA . ASN A 1 159 ? 20.852 -5.313 -3.173 1.00 90.12 159 ASN A CA 1
ATOM 1199 C C . ASN A 1 159 ? 21.033 -6.321 -4.315 1.00 90.12 159 ASN A C 1
ATOM 1201 O O . ASN A 1 159 ? 21.383 -5.924 -5.420 1.00 90.12 159 ASN A O 1
ATOM 1205 N N . THR A 1 160 ? 20.833 -7.615 -4.057 1.00 91.06 160 THR A N 1
ATOM 1206 C CA . THR A 1 160 ? 20.978 -8.670 -5.073 1.00 91.06 160 THR A CA 1
ATOM 1207 C C . THR A 1 160 ? 19.636 -9.182 -5.582 1.00 91.06 160 THR A C 1
ATOM 1209 O O . THR A 1 160 ? 19.567 -9.726 -6.678 1.00 91.06 160 THR A O 1
ATOM 1212 N N . THR A 1 161 ? 18.570 -9.026 -4.795 1.00 92.25 161 THR A N 1
ATOM 1213 C CA . THR A 1 161 ? 17.221 -9.520 -5.121 1.00 92.25 161 THR A CA 1
ATOM 1214 C C . THR A 1 161 ? 16.319 -8.453 -5.741 1.00 92.25 161 THR A C 1
ATOM 1216 O O . THR A 1 161 ? 15.270 -8.782 -6.305 1.00 92.25 161 THR A O 1
ATOM 1219 N N . SER A 1 162 ? 16.718 -7.178 -5.671 1.00 93.81 162 SER A N 1
ATOM 1220 C CA . SER A 1 162 ? 15.945 -6.056 -6.198 1.00 93.81 162 SER A CA 1
ATOM 1221 C C . SER A 1 162 ? 16.802 -4.985 -6.864 1.00 93.81 162 SER A C 1
ATOM 1223 O O . SER A 1 162 ? 17.985 -4.838 -6.568 1.00 93.81 162 SER A O 1
ATOM 1225 N N . SER A 1 163 ? 16.170 -4.203 -7.732 1.00 92.94 163 SER A N 1
ATOM 1226 C CA . SER A 1 163 ? 16.721 -2.995 -8.345 1.00 92.94 163 SER A CA 1
ATOM 1227 C C . SER A 1 163 ? 15.759 -1.819 -8.172 1.00 92.94 163 SER A C 1
ATOM 1229 O O . SER A 1 163 ? 14.587 -1.987 -7.819 1.00 92.94 163 SER A O 1
ATOM 1231 N N . LEU A 1 164 ? 16.274 -0.608 -8.365 1.00 93.25 164 LEU A N 1
ATOM 1232 C CA . LEU A 1 164 ? 15.507 0.634 -8.297 1.00 93.25 164 LEU A CA 1
ATOM 1233 C C . LEU A 1 164 ? 15.354 1.175 -9.708 1.00 93.25 164 LEU A C 1
ATOM 1235 O O . LEU A 1 164 ? 16.309 1.130 -10.481 1.00 93.25 164 LEU A O 1
ATOM 1239 N N . SER A 1 165 ? 14.194 1.731 -10.030 1.00 90.88 165 SER A N 1
ATOM 1240 C CA . SER A 1 165 ? 14.035 2.441 -11.290 1.00 90.88 165 SER A CA 1
ATOM 1241 C C . SER A 1 165 ? 12.998 3.552 -11.202 1.00 90.88 165 SER A C 1
ATOM 1243 O O . SER A 1 165 ? 12.072 3.506 -10.392 1.00 90.88 165 SER A O 1
ATOM 1245 N N . ASN A 1 166 ? 13.155 4.544 -12.075 1.00 89.81 166 ASN A N 1
ATOM 1246 C CA . ASN A 1 166 ? 12.203 5.624 -12.279 1.00 89.81 166 ASN A CA 1
ATOM 1247 C C . ASN A 1 166 ? 11.457 5.427 -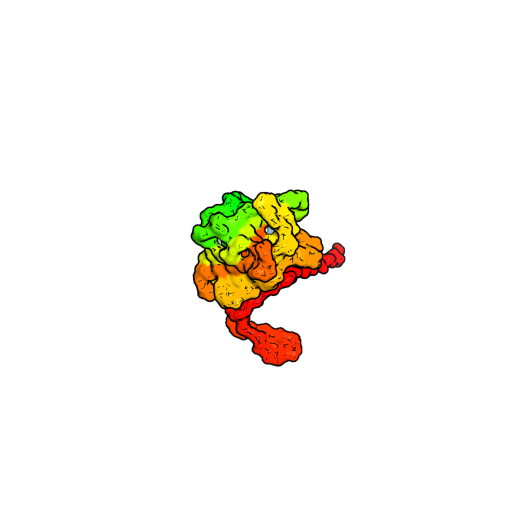13.597 1.00 89.81 166 ASN A C 1
ATOM 1249 O O . ASN A 1 166 ? 12.033 4.992 -14.595 1.00 89.81 166 ASN A O 1
ATOM 1253 N N . SER A 1 167 ? 10.179 5.786 -13.615 1.00 86.25 167 SER A N 1
ATOM 1254 C CA . SER A 1 167 ? 9.361 5.752 -14.821 1.00 86.25 167 SER A CA 1
ATOM 1255 C C . SE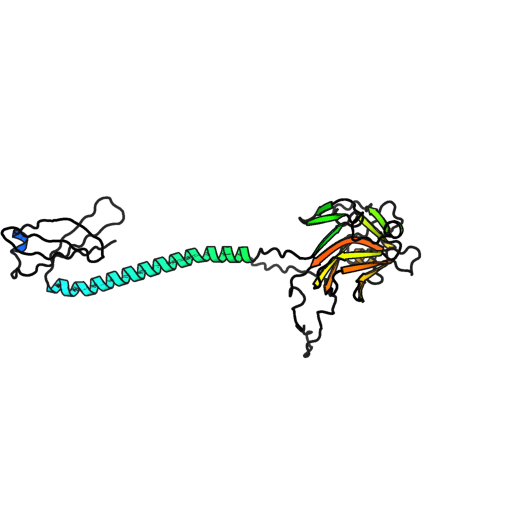R A 1 167 ? 9.913 6.700 -15.890 1.00 86.25 167 SER A C 1
ATOM 1257 O O . SER A 1 167 ? 10.240 7.856 -15.617 1.00 86.25 167 SER A O 1
ATOM 1259 N N . ILE A 1 168 ? 9.935 6.219 -17.132 1.00 79.00 168 ILE A N 1
ATOM 1260 C CA . ILE A 1 168 ? 10.246 6.987 -18.344 1.00 79.00 168 ILE A CA 1
ATOM 1261 C C . ILE A 1 168 ? 9.053 7.859 -18.742 1.00 79.00 168 ILE A C 1
ATOM 1263 O O . ILE A 1 168 ? 9.222 8.957 -19.272 1.00 79.00 168 ILE A O 1
ATOM 1267 N N . ALA A 1 169 ? 7.834 7.367 -18.501 1.00 67.38 169 ALA A N 1
ATOM 1268 C CA . ALA A 1 169 ? 6.617 7.973 -19.017 1.00 67.38 169 ALA A CA 1
ATOM 1269 C C . ALA A 1 169 ? 6.310 9.321 -18.349 1.00 67.38 169 ALA A C 1
ATOM 1271 O O . ALA A 1 169 ? 6.086 9.405 -17.140 1.00 67.38 169 ALA A O 1
ATOM 1272 N N . SER A 1 170 ? 6.237 10.362 -19.180 1.00 60.19 170 SER A N 1
ATOM 1273 C CA . SER A 1 170 ? 5.968 11.755 -18.821 1.00 60.19 170 SER A CA 1
ATOM 1274 C C . SER A 1 170 ? 4.473 12.095 -18.831 1.00 60.19 170 SER A C 1
ATOM 1276 O O . SER A 1 170 ? 4.106 13.174 -19.294 1.00 60.19 170 SER A O 1
ATOM 1278 N N . ASN A 1 171 ? 3.594 11.183 -18.401 1.00 76.81 171 ASN A N 1
ATOM 1279 C CA . ASN A 1 171 ? 2.166 11.487 -18.326 1.00 76.81 171 ASN A CA 1
ATOM 1280 C C . ASN A 1 171 ? 1.934 12.493 -17.177 1.00 76.81 171 ASN A C 1
ATOM 1282 O O . ASN A 1 171 ? 2.071 12.114 -16.012 1.00 76.81 171 ASN A O 1
ATOM 1286 N N . PRO A 1 172 ? 1.593 13.765 -17.468 1.00 80.38 172 PRO A N 1
ATOM 1287 C CA . PRO A 1 172 ? 1.464 14.798 -16.441 1.00 80.38 172 PRO A CA 1
ATOM 1288 C C . PRO A 1 172 ? 0.273 14.559 -15.504 1.00 80.38 172 PRO A C 1
ATOM 1290 O O . PRO A 1 172 ? 0.219 15.154 -14.431 1.00 80.38 172 PRO A O 1
ATOM 1293 N N . SER A 1 173 ? -0.674 13.697 -15.888 1.00 85.12 173 SER A N 1
ATOM 1294 C CA . SER A 1 173 ? -1.806 13.307 -15.046 1.00 85.12 173 SER A CA 1
ATOM 1295 C C . SER A 1 173 ? -1.420 12.311 -13.950 1.00 85.12 173 SER A C 1
ATOM 1297 O O . SER A 1 173 ? -2.192 12.127 -13.012 1.00 85.12 173 SER A O 1
ATOM 1299 N N . VAL A 1 174 ? -0.246 11.677 -14.041 1.00 88.94 174 VAL A N 1
ATOM 1300 C CA . VAL A 1 174 ? 0.224 10.708 -13.047 1.00 88.94 174 VAL A CA 1
ATOM 1301 C C . VAL A 1 174 ? 0.933 11.450 -11.914 1.00 88.94 174 VAL A C 1
ATOM 1303 O O . VAL A 1 174 ? 1.926 12.144 -12.157 1.00 88.94 174 VAL A O 1
ATOM 1306 N N . PRO A 1 175 ? 0.469 11.317 -10.659 1.00 90.44 175 PRO A N 1
ATOM 1307 C CA . PRO A 1 175 ? 1.149 11.933 -9.531 1.00 90.44 175 PRO A CA 1
ATOM 1308 C C . PRO A 1 175 ? 2.575 11.407 -9.381 1.00 90.44 175 PRO A C 1
ATOM 1310 O O . PRO A 1 175 ? 2.815 10.207 -9.488 1.00 90.44 175 PRO A O 1
ATOM 1313 N N . LYS A 1 176 ? 3.521 12.297 -9.060 1.00 90.12 176 LYS A N 1
ATOM 1314 C CA . LYS A 1 176 ? 4.926 11.901 -8.881 1.00 90.12 176 LYS A CA 1
ATOM 1315 C C . LYS A 1 176 ? 5.102 10.836 -7.800 1.00 90.12 176 LYS A C 1
ATOM 1317 O O . LYS A 1 176 ? 5.823 9.865 -7.991 1.00 90.12 176 LYS A O 1
ATOM 1322 N N . ILE A 1 177 ? 4.419 11.030 -6.678 1.00 92.38 177 ILE A N 1
ATOM 1323 C CA . ILE A 1 177 ? 4.495 10.171 -5.501 1.00 92.38 177 ILE A CA 1
ATOM 1324 C C . ILE A 1 177 ? 3.153 9.441 -5.356 1.00 92.38 177 ILE A C 1
ATOM 1326 O O . ILE A 1 177 ? 2.111 10.095 -5.429 1.00 92.38 177 ILE A O 1
ATOM 1330 N N . PRO A 1 178 ? 3.143 8.117 -5.135 1.00 93.88 178 PRO A N 1
ATOM 1331 C CA . PRO A 1 178 ? 4.297 7.212 -5.111 1.00 93.88 178 PRO A CA 1
ATOM 1332 C C . PRO A 1 178 ? 4.649 6.611 -6.488 1.00 93.88 178 PRO A C 1
ATOM 1334 O O . PRO A 1 178 ? 5.404 5.657 -6.555 1.00 93.88 178 PRO A O 1
ATOM 1337 N N . TYR A 1 179 ? 4.065 7.085 -7.595 1.00 93.12 179 TYR A N 1
ATOM 1338 C CA . TYR A 1 179 ? 4.035 6.317 -8.849 1.00 93.12 179 TYR A CA 1
ATOM 1339 C C . TYR A 1 179 ? 5.287 6.397 -9.731 1.00 93.12 179 TYR A C 1
ATOM 1341 O O . TYR A 1 179 ? 5.502 5.490 -10.526 1.00 93.12 179 TYR A O 1
ATOM 1349 N N . LEU A 1 180 ? 6.101 7.454 -9.661 1.00 91.62 180 LEU A N 1
ATOM 1350 C CA . LEU A 1 180 ? 7.200 7.623 -10.626 1.00 91.62 180 LEU A CA 1
ATOM 1351 C C . LEU A 1 180 ? 8.486 6.880 -10.267 1.00 91.62 180 LEU A C 1
ATOM 1353 O O . LEU A 1 180 ? 9.347 6.764 -11.134 1.00 91.62 180 LEU A O 1
ATOM 1357 N N . SER A 1 181 ? 8.609 6.352 -9.054 1.00 92.94 181 SER A N 1
ATOM 1358 C CA . SER A 1 181 ? 9.674 5.423 -8.674 1.00 92.94 181 SER A CA 1
ATOM 1359 C C . SER A 1 181 ? 9.086 4.042 -8.411 1.00 92.94 181 SER A C 1
ATOM 1361 O O . SER A 1 181 ? 7.935 3.920 -7.994 1.00 92.94 181 SER A O 1
ATOM 1363 N N . ALA A 1 182 ? 9.862 2.996 -8.675 1.00 93.88 182 ALA A N 1
ATOM 1364 C CA . ALA A 1 182 ? 9.505 1.624 -8.356 1.00 93.88 182 ALA A CA 1
ATOM 1365 C C . ALA A 1 182 ? 10.706 0.871 -7.791 1.00 93.88 182 ALA A C 1
ATOM 1367 O O . ALA A 1 182 ? 11.851 1.077 -8.207 1.00 93.88 182 ALA A O 1
ATOM 1368 N N . ARG A 1 183 ? 10.420 -0.077 -6.895 1.00 94.88 183 ARG A N 1
ATOM 1369 C CA . ARG A 1 183 ? 11.342 -1.178 -6.622 1.00 94.88 183 ARG A CA 1
ATOM 1370 C C . ARG A 1 183 ? 10.924 -2.385 -7.445 1.00 94.88 183 ARG A C 1
ATOM 1372 O O . ARG A 1 183 ? 9.754 -2.763 -7.457 1.00 94.88 183 ARG A O 1
ATOM 1379 N N . ILE A 1 184 ? 11.900 -2.979 -8.111 1.00 93.44 184 ILE A N 1
ATOM 1380 C CA . ILE A 1 184 ? 11.754 -4.133 -8.990 1.00 93.44 184 ILE A CA 1
ATOM 1381 C C . ILE A 1 184 ? 12.366 -5.339 -8.294 1.00 93.44 184 ILE A C 1
ATOM 1383 O O . ILE A 1 184 ? 13.474 -5.256 -7.777 1.00 93.44 184 ILE A O 1
ATOM 1387 N N . PHE A 1 185 ? 11.673 -6.468 -8.314 1.00 93.44 185 PHE A N 1
ATOM 1388 C CA . PHE A 1 185 ? 12.088 -7.718 -7.692 1.00 93.44 185 PHE A CA 1
ATOM 1389 C C . PHE A 1 185 ? 12.418 -8.751 -8.770 1.00 93.44 185 PHE A C 1
ATOM 1391 O O . PHE A 1 185 ? 11.569 -9.086 -9.601 1.00 93.44 185 PHE A O 1
ATOM 1398 N N . HIS A 1 186 ? 13.649 -9.261 -8.734 1.00 89.56 186 HIS A N 1
ATOM 1399 C CA . HIS A 1 186 ? 14.149 -10.299 -9.646 1.00 89.56 186 HIS A CA 1
ATOM 1400 C C . HIS A 1 186 ? 13.983 -11.712 -9.074 1.00 89.56 186 HIS A C 1
ATOM 1402 O O . HIS A 1 186 ? 14.086 -12.705 -9.787 1.00 89.56 186 HIS A O 1
ATOM 1408 N N . SER A 1 187 ? 13.711 -11.799 -7.777 1.00 92.06 187 SER A N 1
ATOM 1409 C CA . SER A 1 187 ? 13.404 -13.022 -7.048 1.00 92.06 187 SER A CA 1
ATOM 1410 C C . SER A 1 187 ? 12.351 -12.719 -5.986 1.00 92.06 187 SER A C 1
ATOM 1412 O O . SER A 1 187 ? 11.876 -11.587 -5.870 1.00 92.06 187 SER A O 1
ATOM 1414 N N . GLN A 1 188 ? 11.986 -13.724 -5.191 1.00 94.75 188 GLN A N 1
ATOM 1415 C CA . GLN A 1 188 ? 11.144 -13.508 -4.022 1.00 94.75 188 GLN A CA 1
ATOM 1416 C C . GLN A 1 188 ? 11.735 -12.404 -3.132 1.00 94.75 188 GLN A C 1
ATOM 1418 O O . GLN A 1 188 ? 12.915 -12.449 -2.786 1.00 94.75 188 GLN A O 1
ATOM 1423 N N . PHE A 1 189 ? 10.904 -11.433 -2.760 1.00 96.44 189 PHE A N 1
ATOM 1424 C CA . PHE A 1 189 ? 11.303 -10.276 -1.964 1.00 96.44 189 PHE A CA 1
ATOM 1425 C C . PHE A 1 189 ? 10.249 -9.987 -0.903 1.00 96.44 189 PHE A C 1
ATOM 1427 O O . PHE A 1 189 ? 9.061 -9.960 -1.219 1.00 96.44 189 PHE A O 1
ATOM 1434 N N . SER A 1 190 ? 10.654 -9.739 0.344 1.00 97.31 190 SER A N 1
ATOM 1435 C CA . SER A 1 190 ? 9.707 -9.466 1.426 1.00 97.31 190 SER A CA 1
ATOM 1436 C C . SER A 1 190 ? 10.022 -8.175 2.162 1.00 97.31 190 SER A C 1
ATOM 1438 O O . SER A 1 190 ? 11.075 -8.061 2.783 1.00 97.31 190 SER A O 1
ATOM 1440 N N . TYR A 1 191 ? 9.060 -7.253 2.190 1.00 98.12 191 TYR A N 1
ATOM 1441 C CA . TYR A 1 191 ? 9.073 -6.173 3.174 1.00 98.12 191 TYR A CA 1
ATOM 1442 C C . TYR A 1 191 ? 8.599 -6.697 4.522 1.00 98.12 191 TYR A C 1
ATOM 1444 O O . TYR A 1 191 ? 7.726 -7.565 4.564 1.00 98.12 191 TYR A O 1
ATOM 1452 N N . THR A 1 192 ? 9.139 -6.159 5.615 1.00 97.62 192 THR A N 1
ATOM 1453 C CA . THR A 1 192 ? 8.675 -6.461 6.976 1.00 97.62 192 THR A CA 1
ATOM 1454 C C . THR A 1 192 ? 8.456 -5.184 7.773 1.00 97.62 192 THR A C 1
ATOM 1456 O O . THR A 1 192 ? 9.393 -4.436 8.031 1.00 97.62 192 THR A O 1
ATOM 1459 N N . PHE A 1 193 ? 7.220 -4.967 8.215 1.00 97.38 193 PHE A N 1
ATOM 1460 C CA . PHE A 1 193 ? 6.810 -3.795 8.981 1.00 97.38 193 PHE A CA 1
ATOM 1461 C C . PHE A 1 193 ? 6.540 -4.176 10.441 1.00 97.38 193 PHE A C 1
ATOM 1463 O O . PHE A 1 193 ? 5.832 -5.159 10.686 1.00 97.38 193 PHE A O 1
ATOM 1470 N N . PRO A 1 194 ? 7.067 -3.429 11.428 1.00 96.44 194 PRO A N 1
ATOM 1471 C CA . PRO A 1 194 ? 6.618 -3.556 12.807 1.00 96.44 194 PRO A CA 1
ATOM 1472 C C . PRO A 1 194 ? 5.200 -2.986 12.909 1.00 96.44 194 PRO A C 1
ATOM 1474 O O . PRO A 1 194 ? 4.981 -1.835 12.556 1.00 96.44 194 PRO A O 1
ATOM 1477 N N . VAL A 1 195 ? 4.236 -3.781 13.365 1.00 94.56 195 VAL A N 1
ATOM 1478 C CA . VAL A 1 195 ? 2.833 -3.349 13.469 1.00 94.56 195 VAL A CA 1
ATOM 1479 C C . VAL A 1 195 ? 2.233 -3.771 14.801 1.00 94.56 195 VAL A C 1
ATOM 1481 O O . VAL A 1 195 ? 2.663 -4.748 15.417 1.00 94.56 195 VAL A O 1
ATOM 1484 N N . THR A 1 196 ? 1.200 -3.067 15.247 1.00 93.19 196 THR A N 1
ATOM 1485 C CA . THR A 1 196 ? 0.352 -3.552 16.340 1.00 93.19 196 THR A CA 1
ATOM 1486 C C . THR A 1 196 ? -0.609 -4.637 15.835 1.00 93.19 196 THR A C 1
ATOM 1488 O O . THR A 1 196 ? -1.078 -4.543 14.701 1.00 93.19 196 THR A O 1
ATOM 1491 N N . PRO A 1 197 ? -0.949 -5.672 16.626 1.00 90.69 197 PRO A N 1
ATOM 1492 C CA . PRO A 1 197 ? -1.989 -6.624 16.238 1.00 90.69 197 PRO A CA 1
ATOM 1493 C C . PRO A 1 197 ? -3.349 -5.946 16.006 1.00 90.69 197 PRO A C 1
ATOM 1495 O O . PRO A 1 197 ? -3.684 -4.960 16.664 1.00 90.69 197 PRO A O 1
ATOM 1498 N N . GLY A 1 198 ? -4.144 -6.484 15.086 1.00 87.38 198 GLY A N 1
ATOM 1499 C CA . GLY A 1 198 ? -5.476 -6.007 14.715 1.00 87.38 198 GLY A CA 1
ATOM 1500 C C . GLY A 1 198 ? -5.604 -5.672 13.229 1.00 87.38 198 GLY A C 1
ATOM 1501 O O . GLY A 1 198 ? -4.654 -5.815 12.457 1.00 87.38 198 GLY A O 1
ATOM 1502 N N . ASN A 1 199 ? -6.774 -5.165 12.836 1.00 87.94 199 ASN A N 1
ATOM 1503 C CA . ASN A 1 199 ? -7.100 -4.852 11.443 1.00 87.94 199 ASN A CA 1
ATOM 1504 C C . ASN A 1 199 ? -6.174 -3.789 10.841 1.00 87.94 199 ASN A C 1
ATOM 1506 O O . ASN A 1 199 ? -6.016 -2.689 11.379 1.00 87.94 199 ASN A O 1
ATOM 1510 N N . LYS A 1 200 ? -5.591 -4.126 9.694 1.00 90.94 200 LYS A N 1
ATOM 1511 C CA . LYS A 1 200 ? -4.739 -3.265 8.881 1.00 90.94 200 LYS A CA 1
ATOM 1512 C C . LYS A 1 200 ? -5.392 -3.038 7.536 1.00 90.94 200 LYS A C 1
ATOM 1514 O O . LYS A 1 200 ? -5.813 -3.989 6.883 1.00 90.94 200 LYS A O 1
ATOM 1519 N N . PHE A 1 201 ? -5.428 -1.782 7.122 1.00 93.19 201 PHE A N 1
ATOM 1520 C CA . PHE A 1 201 ? -5.588 -1.430 5.727 1.00 93.19 201 PHE A CA 1
ATOM 1521 C C . PHE A 1 201 ? -4.218 -1.484 5.059 1.00 93.19 201 PHE A C 1
ATOM 1523 O O . PHE A 1 201 ? -3.249 -0.944 5.595 1.00 93.19 201 PHE A O 1
ATOM 1530 N N . ILE A 1 202 ? -4.148 -2.130 3.902 1.00 95.94 202 ILE A N 1
ATOM 1531 C CA . ILE A 1 202 ? -2.934 -2.283 3.108 1.00 95.94 202 ILE A CA 1
ATOM 1532 C C . ILE A 1 202 ? -3.273 -1.875 1.687 1.00 95.94 202 ILE A C 1
ATOM 1534 O O . ILE A 1 202 ? -4.176 -2.441 1.077 1.00 95.94 202 ILE A O 1
ATOM 1538 N N . ARG A 1 203 ? -2.539 -0.913 1.147 1.00 97.62 203 ARG A N 1
ATOM 1539 C CA . ARG A 1 203 ? -2.689 -0.464 -0.227 1.00 97.62 203 ARG A CA 1
ATOM 1540 C C . ARG A 1 203 ? -1.371 -0.570 -0.963 1.00 97.62 203 ARG A C 1
ATOM 1542 O O . ARG A 1 203 ? -0.351 -0.046 -0.520 1.00 97.62 203 ARG A O 1
ATOM 1549 N N . LEU A 1 204 ? -1.430 -1.232 -2.110 1.0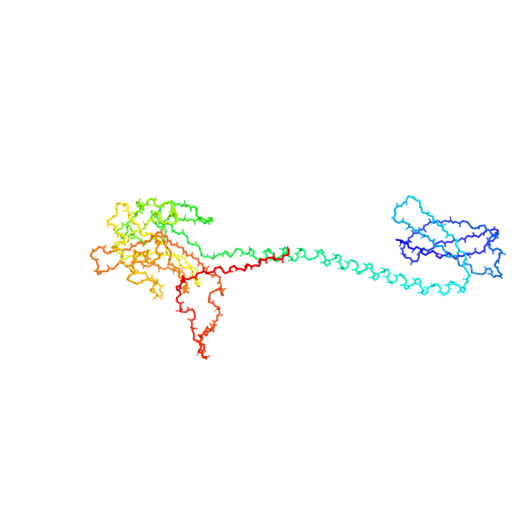0 98.56 204 LEU A N 1
ATOM 1550 C CA . LEU A 1 204 ? -0.309 -1.405 -3.021 1.00 98.56 204 LEU A CA 1
ATOM 1551 C C . LEU A 1 204 ? -0.542 -0.531 -4.249 1.00 98.56 204 LEU A C 1
ATOM 1553 O O . LEU A 1 204 ? -1.607 -0.599 -4.864 1.00 98.56 204 LEU A O 1
ATOM 1557 N N . TYR A 1 205 ? 0.441 0.297 -4.579 1.00 97.50 205 TYR A N 1
ATOM 1558 C CA . TYR A 1 205 ? 0.385 1.233 -5.694 1.00 97.50 205 TYR A CA 1
ATOM 1559 C C . TYR A 1 205 ? 1.171 0.688 -6.879 1.00 97.50 205 TYR A C 1
ATOM 1561 O O . TYR A 1 205 ? 2.317 0.255 -6.722 1.00 97.50 205 TYR A O 1
ATOM 1569 N N . PHE A 1 206 ? 0.559 0.758 -8.059 1.00 95.56 206 PHE A N 1
ATOM 1570 C CA . PHE A 1 206 ? 1.143 0.290 -9.307 1.00 95.56 206 PHE A CA 1
ATOM 1571 C C . PHE A 1 206 ? 1.000 1.354 -10.390 1.00 95.56 206 PHE A C 1
ATOM 1573 O O . PHE A 1 206 ? -0.063 1.951 -10.559 1.00 95.56 206 PHE A O 1
ATOM 1580 N N . TYR A 1 207 ? 2.069 1.550 -11.150 1.00 93.44 207 TYR A N 1
ATOM 1581 C CA . TYR A 1 207 ? 2.089 2.336 -12.368 1.00 93.44 207 TYR A CA 1
ATOM 1582 C C . TYR A 1 207 ? 2.652 1.491 -13.507 1.00 93.44 207 TYR A C 1
ATOM 1584 O O . TYR A 1 207 ? 3.829 1.124 -13.526 1.00 93.44 207 TYR A O 1
ATOM 1592 N N . SER A 1 208 ? 1.770 1.145 -14.439 1.00 90.44 208 SER A N 1
ATOM 1593 C CA . SER A 1 208 ? 2.064 0.374 -15.637 1.00 90.44 208 SER A CA 1
ATOM 1594 C C . SER A 1 208 ? 2.638 1.293 -16.716 1.00 90.44 208 SER A C 1
ATOM 1596 O O . SER A 1 208 ? 1.931 1.765 -17.600 1.00 90.44 208 SER A O 1
ATOM 1598 N N . ALA A 1 209 ? 3.938 1.564 -16.625 1.00 86.94 209 ALA A N 1
ATOM 1599 C CA . ALA A 1 209 ? 4.678 2.378 -17.586 1.00 86.94 209 ALA A CA 1
ATOM 1600 C C . ALA A 1 209 ? 6.108 1.849 -17.787 1.00 86.94 209 ALA A C 1
ATOM 1602 O O . ALA A 1 209 ? 6.596 1.107 -16.942 1.00 86.94 209 ALA A O 1
ATOM 1603 N N . PRO A 1 210 ? 6.800 2.196 -18.885 1.00 85.06 210 PRO A N 1
ATOM 1604 C CA . PRO A 1 210 ? 8.212 1.855 -19.053 1.00 85.06 210 PRO A CA 1
ATOM 1605 C C . PRO A 1 210 ? 9.098 2.527 -17.990 1.00 85.06 210 PRO A C 1
ATOM 1607 O O . PRO A 1 210 ? 8.861 3.682 -17.633 1.00 85.06 210 PRO A O 1
ATOM 1610 N N . TYR A 1 211 ? 10.145 1.836 -17.537 1.00 86.62 211 TYR A N 1
ATOM 1611 C CA . TYR A 1 211 ? 11.060 2.269 -16.468 1.00 86.62 211 TYR A CA 1
ATOM 1612 C C . TYR A 1 211 ? 12.520 2.323 -16.966 1.00 86.62 211 TYR A C 1
ATOM 1614 O O . TYR A 1 211 ? 12.950 1.458 -17.731 1.00 86.62 211 TYR A O 1
ATOM 1622 N N . TYR A 1 212 ? 13.289 3.342 -16.562 1.00 77.44 212 TYR A N 1
ATOM 1623 C CA . TYR A 1 212 ? 14.677 3.555 -17.006 1.00 77.44 212 TYR A CA 1
ATOM 1624 C C . TYR A 1 212 ? 15.616 2.452 -16.516 1.00 77.44 212 TYR A C 1
ATOM 1626 O O . TYR A 1 212 ? 15.490 1.990 -15.387 1.00 77.44 212 TYR A O 1
ATOM 1634 N N . ASP A 1 213 ? 16.597 2.073 -17.340 1.00 64.12 213 ASP A N 1
ATOM 1635 C CA . ASP A 1 213 ? 17.681 1.146 -16.953 1.00 64.12 213 ASP A CA 1
ATOM 1636 C C . ASP A 1 213 ? 17.187 -0.194 -16.377 1.00 64.12 213 ASP A C 1
ATOM 1638 O O . ASP A 1 213 ? 17.853 -0.907 -15.632 1.00 64.12 213 ASP A O 1
ATOM 1642 N N . SER A 1 214 ? 15.954 -0.529 -16.734 1.00 59.97 214 SER A N 1
ATOM 1643 C CA . SER A 1 214 ? 15.270 -1.730 -16.327 1.00 59.97 214 SER A CA 1
ATOM 1644 C C . SER A 1 214 ? 14.817 -2.398 -17.615 1.00 59.97 214 SER A C 1
ATOM 1646 O O . SER A 1 214 ? 14.251 -1.749 -18.496 1.00 59.97 214 SER A O 1
ATOM 1648 N N . SER A 1 215 ? 15.083 -3.691 -17.774 1.00 56.72 215 SER A N 1
ATOM 1649 C CA . SER A 1 215 ? 14.662 -4.484 -18.941 1.00 56.72 215 SER A CA 1
ATOM 1650 C C . SER A 1 215 ? 13.135 -4.683 -19.018 1.00 56.72 215 SER A C 1
ATOM 1652 O O . SER A 1 215 ? 12.648 -5.618 -19.643 1.00 56.72 215 SER A O 1
ATOM 1654 N N . LEU A 1 216 ? 12.379 -3.824 -18.339 1.00 63.59 216 LEU A N 1
ATOM 1655 C CA . LEU A 1 216 ? 10.995 -3.984 -17.955 1.00 63.59 216 LEU A CA 1
ATOM 1656 C C . LEU A 1 216 ? 10.051 -3.324 -18.937 1.00 63.59 216 LEU A C 1
ATOM 1658 O O . LEU A 1 216 ? 9.816 -2.113 -18.909 1.00 63.59 216 LEU A O 1
ATOM 1662 N N . ASN A 1 217 ? 9.417 -4.169 -19.731 1.00 67.19 217 ASN A N 1
ATOM 1663 C CA . ASN A 1 217 ? 8.128 -3.848 -20.296 1.00 67.19 217 ASN A CA 1
ATOM 1664 C C . ASN A 1 217 ? 7.047 -4.242 -19.266 1.00 67.19 217 ASN A C 1
ATOM 1666 O O . ASN A 1 217 ? 7.032 -5.390 -18.820 1.00 67.19 217 ASN A O 1
ATOM 1670 N N . PRO A 1 218 ? 6.128 -3.350 -18.853 1.00 62.00 218 PRO A N 1
ATOM 1671 C CA . PRO A 1 218 ? 5.031 -3.692 -17.936 1.00 62.00 218 PRO A CA 1
ATOM 1672 C C . PRO A 1 218 ? 4.160 -4.877 -18.381 1.00 62.00 218 PRO A C 1
ATOM 1674 O O . PRO A 1 218 ? 3.442 -5.454 -17.560 1.00 62.00 218 PRO A O 1
ATOM 1677 N N . SER A 1 219 ? 4.201 -5.247 -19.666 1.00 65.56 219 SER A N 1
ATOM 1678 C CA . SER A 1 219 ? 3.607 -6.479 -20.203 1.00 65.56 219 SER A CA 1
ATOM 1679 C C . SER A 1 219 ? 4.203 -7.758 -19.608 1.00 65.56 219 SER A C 1
ATOM 1681 O O . SER A 1 219 ? 3.521 -8.780 -19.563 1.00 65.56 219 SER A O 1
ATOM 1683 N N . ASP A 1 220 ? 5.446 -7.699 -19.138 1.00 74.31 220 ASP A N 1
ATOM 1684 C CA . ASP A 1 220 ? 6.237 -8.868 -18.748 1.00 74.31 220 ASP A CA 1
ATOM 1685 C C . ASP A 1 220 ? 6.131 -9.143 -17.240 1.00 74.31 220 ASP A C 1
ATOM 1687 O O . ASP A 1 220 ? 6.460 -10.231 -16.762 1.00 74.31 220 ASP A O 1
ATOM 1691 N N . ALA A 1 221 ? 5.619 -8.169 -16.479 1.00 88.81 221 ALA A N 1
ATOM 1692 C CA . ALA A 1 221 ? 5.391 -8.308 -15.053 1.00 88.81 221 ALA A CA 1
ATOM 1693 C C . ALA A 1 221 ? 4.248 -9.287 -14.773 1.00 88.81 221 ALA A C 1
ATOM 1695 O O . ALA A 1 221 ? 3.101 -9.075 -15.175 1.00 88.81 221 ALA A O 1
ATOM 1696 N N . CYS A 1 222 ? 4.563 -10.349 -14.038 1.00 92.19 222 CYS A N 1
ATOM 1697 C CA . CYS A 1 222 ? 3.604 -11.355 -13.619 1.00 92.19 222 CYS A CA 1
ATOM 1698 C C . CYS A 1 222 ? 4.060 -11.945 -12.290 1.00 92.19 222 CYS A C 1
ATOM 1700 O O . CYS A 1 222 ? 5.114 -12.579 -12.230 1.00 92.19 222 CYS A O 1
ATOM 1702 N N . PHE A 1 223 ? 3.281 -11.748 -11.231 1.00 95.25 223 PHE A N 1
ATOM 1703 C CA . PHE A 1 223 ? 3.705 -12.118 -9.883 1.00 95.25 223 PHE A CA 1
ATOM 1704 C C . PHE A 1 223 ? 2.535 -12.353 -8.935 1.00 95.25 223 PHE A C 1
ATOM 1706 O O . PHE A 1 223 ? 1.402 -11.968 -9.215 1.00 95.25 223 PHE A O 1
ATOM 1713 N N . SER A 1 224 ? 2.834 -12.958 -7.793 1.00 96.88 224 SER A N 1
ATOM 1714 C CA . SER A 1 224 ? 1.897 -13.105 -6.682 1.00 96.88 224 SER A CA 1
ATOM 1715 C C . SER A 1 224 ? 2.355 -12.245 -5.501 1.00 96.88 224 SER A C 1
ATOM 1717 O O . SER A 1 224 ? 3.547 -11.972 -5.335 1.00 96.88 224 SER A O 1
ATOM 1719 N N . VAL A 1 225 ? 1.402 -11.791 -4.689 1.00 98.06 225 VAL A N 1
ATOM 1720 C CA . VAL A 1 225 ? 1.656 -11.055 -3.447 1.00 98.06 225 VAL A CA 1
ATOM 1721 C C . VAL A 1 225 ? 0.990 -11.795 -2.307 1.00 98.06 225 VAL A C 1
ATOM 1723 O O . VAL A 1 225 ? -0.226 -11.992 -2.312 1.00 98.06 225 VAL A O 1
ATOM 1726 N N . VAL A 1 226 ? 1.787 -12.186 -1.321 1.00 97.31 226 VAL A N 1
ATOM 1727 C CA . VAL A 1 226 ? 1.331 -12.936 -0.151 1.00 97.31 226 VAL A CA 1
ATOM 1728 C C . VAL A 1 226 ? 1.680 -12.194 1.129 1.00 97.31 226 VAL A C 1
ATOM 1730 O O . VAL A 1 226 ? 2.639 -11.421 1.177 1.00 97.31 226 VAL A O 1
ATOM 1733 N N . ILE A 1 227 ? 0.899 -12.438 2.176 1.00 94.62 227 ILE A N 1
ATOM 1734 C CA . ILE A 1 227 ? 1.168 -11.934 3.519 1.00 94.62 227 ILE A CA 1
ATOM 1735 C C . ILE A 1 227 ? 1.470 -13.096 4.465 1.00 94.62 227 ILE A C 1
ATOM 1737 O O . ILE A 1 227 ? 0.799 -14.133 4.442 1.00 94.62 227 ILE A O 1
ATOM 1741 N N . ALA A 1 228 ? 2.464 -12.901 5.337 1.00 77.38 228 ALA A N 1
ATOM 1742 C CA . ALA A 1 228 ? 2.708 -13.792 6.469 1.00 77.38 228 ALA A CA 1
ATOM 1743 C C . ALA A 1 228 ? 1.451 -13.876 7.353 1.00 77.38 228 ALA A C 1
ATOM 1745 O O . ALA A 1 228 ? 0.995 -12.872 7.888 1.00 77.38 228 ALA A O 1
ATOM 1746 N N . GLY A 1 229 ? 0.866 -15.071 7.445 1.00 71.88 229 GLY A N 1
ATOM 1747 C CA . GLY A 1 229 ? -0.491 -15.281 7.967 1.00 71.88 229 GLY A CA 1
ATOM 1748 C C . GLY A 1 229 ? -1.381 -16.105 7.028 1.00 71.88 229 GLY A C 1
ATOM 1749 O O . GLY A 1 229 ? -2.469 -16.506 7.422 1.00 71.88 229 GLY A O 1
ATOM 1750 N N . GLY A 1 230 ? -0.902 -16.410 5.813 1.00 81.69 230 GLY A N 1
ATOM 1751 C CA . GLY A 1 230 ? -1.508 -17.395 4.905 1.00 81.69 230 GLY A CA 1
ATOM 1752 C C . GLY A 1 230 ? -2.409 -16.809 3.816 1.00 81.69 230 GLY A C 1
ATOM 1753 O O . GLY A 1 230 ? -2.978 -17.563 3.031 1.00 81.69 230 GLY A O 1
ATOM 1754 N N . PHE A 1 231 ? -2.525 -15.483 3.730 1.00 90.44 231 PHE A N 1
ATOM 1755 C CA . PHE A 1 231 ? -3.339 -14.827 2.709 1.00 90.44 231 PHE A CA 1
ATOM 1756 C C . PHE A 1 231 ? -2.531 -14.542 1.443 1.00 90.44 231 PHE A C 1
ATOM 1758 O O . PHE A 1 231 ? -1.443 -13.968 1.496 1.00 90.44 231 PHE A O 1
ATOM 1765 N N . THR A 1 232 ? -3.110 -14.889 0.296 1.00 95.50 232 THR A N 1
ATOM 1766 C CA . THR A 1 232 ? -2.640 -14.442 -1.019 1.00 95.50 232 THR A CA 1
ATOM 1767 C C . THR A 1 232 ? -3.504 -13.264 -1.446 1.00 95.50 232 THR A C 1
ATOM 1769 O O . THR A 1 232 ? -4.707 -13.424 -1.624 1.00 95.50 232 THR A O 1
ATOM 1772 N N . LEU A 1 233 ? -2.912 -12.075 -1.559 1.00 96.12 233 LEU A N 1
ATOM 1773 C CA . LEU A 1 233 ? -3.631 -10.854 -1.945 1.00 96.12 233 LEU A CA 1
ATOM 1774 C C . LEU A 1 233 ? -3.836 -10.778 -3.450 1.00 96.12 233 LEU A C 1
ATOM 1776 O O . LEU A 1 233 ? -4.857 -10.303 -3.933 1.00 96.12 233 LEU A O 1
ATOM 1780 N N . LEU A 1 234 ? -2.808 -11.195 -4.181 1.00 96.69 234 LEU A N 1
ATOM 1781 C CA . LEU A 1 234 ? -2.728 -11.150 -5.629 1.00 96.69 234 LEU A CA 1
ATOM 1782 C C . LEU A 1 234 ? -2.085 -12.452 -6.083 1.00 96.69 234 LEU A C 1
ATOM 1784 O O . LEU A 1 234 ? -1.063 -12.850 -5.526 1.00 96.69 234 LEU A O 1
ATOM 1788 N N . ASP A 1 235 ? -2.655 -13.092 -7.094 1.00 94.94 235 ASP A N 1
ATOM 1789 C CA . ASP A 1 235 ? -2.097 -14.301 -7.690 1.00 94.94 235 ASP A CA 1
ATOM 1790 C C . ASP A 1 235 ? -2.056 -14.175 -9.209 1.00 94.94 235 ASP A C 1
ATOM 1792 O O . ASP A 1 235 ? -3.010 -13.673 -9.809 1.00 94.94 235 ASP A O 1
ATOM 1796 N N . ASN A 1 236 ? -0.941 -14.594 -9.824 1.00 93.12 236 ASN A N 1
ATOM 1797 C CA . ASN A 1 236 ? -0.716 -14.487 -11.273 1.00 93.12 236 ASN A CA 1
ATOM 1798 C C . ASN A 1 236 ? -1.061 -13.078 -11.818 1.00 93.12 236 ASN A C 1
ATOM 1800 O O . ASN A 1 236 ? -1.616 -12.909 -12.910 1.00 93.12 236 ASN A O 1
ATOM 1804 N N . PHE A 1 237 ? -0.773 -12.057 -11.011 1.00 94.38 237 PHE A N 1
ATOM 1805 C CA . PHE A 1 237 ? -1.206 -10.689 -11.225 1.00 94.38 237 PHE A CA 1
ATOM 1806 C C . PHE A 1 237 ? -0.331 -10.008 -12.269 1.00 94.38 237 PHE A C 1
ATOM 1808 O O . PHE A 1 237 ? 0.898 -10.025 -12.186 1.00 94.38 237 PHE A O 1
ATOM 1815 N N . ARG A 1 238 ? -0.995 -9.386 -13.247 1.00 93.31 238 ARG A N 1
ATOM 1816 C CA . ARG A 1 238 ? -0.381 -8.613 -14.327 1.00 93.31 238 ARG A CA 1
ATOM 1817 C C . ARG A 1 238 ? -0.850 -7.160 -14.237 1.00 93.31 238 ARG A C 1
ATOM 1819 O O . ARG A 1 238 ? -1.985 -6.878 -14.639 1.00 93.31 238 ARG A O 1
ATOM 1826 N N . PRO A 1 239 ? -0.004 -6.232 -13.753 1.00 92.81 239 PRO A N 1
ATOM 1827 C CA . PRO A 1 239 ? -0.372 -4.823 -13.639 1.00 92.81 239 PRO A CA 1
ATOM 1828 C C . PRO A 1 239 ? -0.846 -4.202 -14.957 1.00 92.81 239 PRO A C 1
ATOM 1830 O O . PRO A 1 239 ? -1.811 -3.448 -14.962 1.00 92.81 239 PRO A O 1
ATOM 1833 N N . SER A 1 240 ? -0.225 -4.571 -16.080 1.00 91.12 240 SER A N 1
ATOM 1834 C CA . SER A 1 240 ? -0.597 -4.106 -17.425 1.00 91.12 240 SER A CA 1
ATOM 1835 C C . SER A 1 240 ? -2.004 -4.523 -17.847 1.00 91.12 240 SER A C 1
ATOM 1837 O O . SER A 1 240 ? -2.755 -3.710 -18.382 1.00 91.12 240 SER A O 1
ATOM 1839 N N . ALA A 1 241 ? -2.406 -5.761 -17.557 1.00 92.62 241 ALA A N 1
ATOM 1840 C CA . ALA A 1 241 ? -3.761 -6.227 -17.841 1.00 92.62 241 ALA A CA 1
ATOM 1841 C C . ALA A 1 241 ? -4.805 -5.469 -17.004 1.00 92.62 241 ALA A C 1
ATOM 1843 O O . ALA A 1 241 ? -5.875 -5.122 -17.502 1.00 92.62 241 ALA A O 1
ATOM 1844 N N . THR A 1 242 ? -4.483 -5.176 -15.739 1.00 93.94 242 THR A N 1
ATOM 1845 C CA . THR A 1 242 ? -5.351 -4.368 -14.869 1.00 93.94 242 THR A CA 1
ATOM 1846 C C . THR A 1 242 ? -5.429 -2.916 -15.335 1.00 93.94 242 THR A C 1
ATOM 1848 O O . THR A 1 242 ? -6.533 -2.391 -15.442 1.00 93.94 242 THR A O 1
ATOM 1851 N N . ALA A 1 243 ? -4.304 -2.293 -15.689 1.00 92.56 243 ALA A N 1
ATOM 1852 C CA . ALA A 1 243 ? -4.276 -0.938 -16.237 1.00 92.56 243 ALA A CA 1
ATOM 1853 C C . ALA A 1 243 ? -5.149 -0.811 -17.497 1.00 92.56 243 ALA A C 1
ATOM 1855 O O . ALA A 1 243 ? -5.983 0.091 -17.596 1.00 92.56 243 ALA A O 1
ATOM 1856 N N . TYR A 1 244 ? -5.027 -1.775 -18.417 1.00 92.31 244 TYR A N 1
ATOM 1857 C CA . TYR A 1 244 ? -5.852 -1.846 -19.623 1.00 92.31 244 TYR A CA 1
ATOM 1858 C C . TYR A 1 244 ? -7.349 -1.940 -19.296 1.00 92.31 244 TYR A C 1
ATOM 1860 O O . TYR A 1 244 ? -8.153 -1.185 -19.843 1.00 92.31 244 TYR A O 1
ATOM 1868 N N . ALA A 1 245 ? -7.728 -2.828 -18.371 1.00 94.31 245 ALA A N 1
ATOM 1869 C CA . ALA A 1 245 ? -9.122 -3.005 -17.965 1.00 94.31 245 ALA A CA 1
ATOM 1870 C C . ALA A 1 245 ? -9.704 -1.757 -17.277 1.00 94.31 245 ALA A C 1
ATOM 1872 O O . ALA A 1 245 ? -10.855 -1.398 -17.523 1.00 94.31 245 ALA A O 1
ATOM 1873 N N . LEU A 1 246 ? -8.905 -1.078 -16.447 1.00 92.44 246 LEU A N 1
ATOM 1874 C CA . LEU A 1 246 ? -9.294 0.151 -15.749 1.00 92.44 246 LEU A CA 1
ATOM 1875 C C . LEU A 1 246 ? -9.258 1.397 -16.645 1.00 92.44 246 LEU A C 1
ATOM 1877 O O . LEU A 1 246 ? -9.773 2.437 -16.239 1.00 92.44 246 LEU A O 1
ATOM 1881 N N . LYS A 1 247 ? -8.659 1.308 -17.842 1.00 93.31 247 LYS A N 1
ATOM 1882 C CA . LYS A 1 247 ? -8.344 2.459 -18.707 1.00 93.31 247 LYS A CA 1
ATOM 1883 C C . LYS A 1 247 ? -7.538 3.534 -17.964 1.00 93.31 247 LYS A C 1
ATOM 1885 O O . LYS A 1 247 ? -7.761 4.728 -18.153 1.00 93.31 247 LYS A O 1
ATOM 1890 N N . SER A 1 248 ? -6.628 3.092 -17.097 1.00 91.75 248 SER A N 1
ATOM 1891 C CA . SER A 1 248 ? -5.759 3.948 -16.292 1.00 91.75 248 SER A CA 1
ATOM 1892 C C . SER A 1 248 ? -4.408 3.275 -16.112 1.00 91.75 248 SER A C 1
ATOM 1894 O O . SER A 1 248 ? -4.338 2.154 -15.610 1.00 91.75 248 SER A O 1
ATOM 1896 N N . ASP A 1 249 ? -3.334 3.971 -16.474 1.00 89.88 249 ASP A N 1
ATOM 1897 C CA . ASP A 1 249 ? -1.975 3.428 -16.383 1.00 89.88 249 ASP A CA 1
ATOM 1898 C C . ASP A 1 249 ? -1.510 3.272 -14.930 1.00 89.88 249 ASP A C 1
ATOM 1900 O O . ASP A 1 249 ? -0.658 2.438 -14.633 1.00 89.88 249 ASP A O 1
ATOM 1904 N N . TYR A 1 250 ? -2.079 4.045 -14.003 1.00 92.56 250 TYR A N 1
ATOM 1905 C CA . TYR A 1 250 ? -1.793 3.969 -12.573 1.00 92.56 250 TYR A CA 1
ATOM 1906 C C . TYR A 1 250 ? -3.052 3.618 -11.785 1.00 92.56 250 TYR A C 1
ATOM 1908 O O . TYR A 1 250 ? -4.161 4.044 -12.121 1.00 92.56 250 TYR A O 1
ATOM 1916 N N . PHE A 1 251 ? -2.886 2.830 -10.729 1.00 95.19 251 PHE A N 1
ATOM 1917 C CA . PHE A 1 251 ? -3.980 2.394 -9.870 1.00 95.19 251 PHE A CA 1
ATOM 1918 C C . PHE A 1 251 ? -3.443 1.879 -8.529 1.00 95.19 251 PHE A C 1
ATOM 1920 O O . PHE A 1 251 ? -2.236 1.701 -8.337 1.00 95.19 251 PHE A O 1
ATOM 1927 N N . SER A 1 252 ? -4.353 1.622 -7.593 1.00 96.88 252 SER A N 1
ATOM 1928 C CA . SER A 1 252 ? -4.043 0.953 -6.334 1.00 96.88 252 SER A CA 1
ATOM 1929 C C . SER A 1 252 ? -4.907 -0.286 -6.130 1.00 96.88 252 SER A C 1
ATOM 1931 O O . SER A 1 252 ? -5.995 -0.403 -6.694 1.00 96.88 252 SER A O 1
ATOM 1933 N N . LYS A 1 253 ? -4.410 -1.223 -5.324 1.00 97.38 253 LYS A N 1
ATOM 1934 C CA . LYS A 1 253 ? -5.171 -2.371 -4.823 1.00 97.38 253 LYS A CA 1
ATOM 1935 C C . LYS A 1 253 ? -5.236 -2.262 -3.308 1.00 97.38 253 LYS A C 1
ATOM 1937 O O . LYS A 1 253 ? -4.193 -2.158 -2.660 1.00 97.38 253 LYS A O 1
ATOM 1942 N N . ASP A 1 254 ? -6.453 -2.262 -2.780 1.00 95.69 254 ASP A N 1
ATOM 1943 C CA . ASP A 1 254 ? -6.755 -1.951 -1.388 1.00 95.69 254 ASP A CA 1
ATOM 1944 C C . ASP A 1 254 ? -7.240 -3.216 -0.673 1.00 95.69 254 ASP A C 1
ATOM 1946 O O . ASP A 1 254 ? -8.167 -3.881 -1.133 1.00 95.69 254 ASP A O 1
ATOM 1950 N N . PHE A 1 255 ? -6.649 -3.530 0.475 1.00 93.75 255 PHE A N 1
ATOM 1951 C CA . PHE A 1 255 ? -6.952 -4.721 1.261 1.00 93.75 255 PHE A CA 1
ATOM 1952 C C . PHE A 1 255 ? -7.192 -4.368 2.732 1.00 93.75 255 PHE A C 1
ATOM 1954 O O . PHE A 1 255 ? -6.620 -3.412 3.254 1.00 93.75 255 PHE A O 1
ATOM 1961 N N . SER A 1 256 ? -8.013 -5.162 3.419 1.00 90.19 256 SER A N 1
ATOM 1962 C CA . SER A 1 256 ? -8.217 -5.106 4.870 1.00 90.19 256 SER A CA 1
ATOM 1963 C C . SER A 1 256 ? -8.016 -6.487 5.474 1.00 90.19 256 SER A C 1
ATOM 1965 O O . SER A 1 256 ? -8.703 -7.433 5.092 1.00 90.19 256 SER A O 1
ATOM 1967 N N . ILE A 1 257 ? -7.082 -6.606 6.417 1.00 89.00 257 ILE A N 1
ATOM 1968 C CA . ILE A 1 257 ? -6.649 -7.898 6.963 1.00 89.00 257 ILE A CA 1
ATOM 1969 C C . ILE A 1 257 ? -6.402 -7.771 8.459 1.00 89.00 257 ILE A C 1
ATOM 1971 O O . ILE A 1 257 ? -5.778 -6.810 8.913 1.00 89.00 257 ILE A O 1
ATOM 1975 N N . ASN A 1 258 ? -6.861 -8.754 9.227 1.00 88.06 258 ASN A N 1
ATOM 1976 C CA . ASN A 1 258 ? -6.563 -8.847 10.648 1.00 88.06 258 ASN A CA 1
ATOM 1977 C C . ASN A 1 258 ? -5.189 -9.492 10.870 1.00 88.06 258 ASN A C 1
ATOM 1979 O O . ASN A 1 258 ? -5.001 -10.670 10.570 1.00 88.06 258 ASN A O 1
ATOM 1983 N N . ILE A 1 259 ? -4.229 -8.728 11.395 1.00 89.56 259 ILE A N 1
ATOM 1984 C CA . ILE A 1 259 ? -2.880 -9.228 11.682 1.00 89.56 259 ILE A CA 1
ATOM 1985 C C . ILE A 1 259 ? -2.800 -9.636 13.152 1.00 89.56 259 ILE A C 1
ATOM 1987 O O . ILE A 1 259 ? -3.054 -8.820 14.037 1.00 89.56 259 ILE A O 1
ATOM 1991 N N . LYS A 1 260 ? -2.448 -10.895 13.429 1.00 88.19 260 LYS A N 1
ATOM 1992 C CA . LYS A 1 260 ? -2.364 -11.423 14.805 1.00 88.19 260 LYS A CA 1
ATOM 1993 C C . LYS A 1 260 ? -0.986 -11.165 15.421 1.00 88.19 260 LYS A C 1
ATOM 1995 O O . LYS A 1 260 ? -0.852 -11.023 16.636 1.00 88.19 260 LYS A O 1
ATOM 2000 N N . GLU A 1 261 ? 0.039 -11.085 14.584 1.00 90.75 261 GLU A N 1
ATOM 2001 C CA . GLU A 1 261 ? 1.428 -10.890 14.965 1.00 90.75 261 GLU A CA 1
ATOM 2002 C C . GLU A 1 261 ? 1.791 -9.406 15.140 1.00 90.75 261 GLU A C 1
ATOM 2004 O O . GLU A 1 261 ? 1.072 -8.493 14.745 1.00 90.75 261 GLU A O 1
ATOM 2009 N N . LYS A 1 262 ? 2.971 -9.155 15.719 1.00 93.69 262 LYS A N 1
ATOM 2010 C CA . LYS A 1 262 ? 3.556 -7.803 15.842 1.00 93.69 262 LYS A CA 1
ATOM 2011 C C . LYS A 1 262 ? 4.370 -7.373 14.613 1.00 93.69 262 LYS A C 1
ATOM 2013 O O . LYS A 1 262 ? 5.088 -6.373 14.644 1.00 93.69 262 LYS A O 1
ATOM 2018 N N . LYS A 1 263 ? 4.355 -8.189 13.562 1.00 94.69 263 LYS A N 1
ATOM 2019 C CA . LYS A 1 263 ? 5.096 -7.971 12.322 1.00 94.69 263 LYS A CA 1
ATOM 2020 C C . LYS A 1 263 ? 4.203 -8.338 11.152 1.00 94.69 263 LYS A C 1
ATOM 2022 O O . LYS A 1 263 ? 3.574 -9.388 11.175 1.00 94.69 263 LYS A O 1
ATOM 2027 N N . LEU A 1 264 ? 4.199 -7.486 10.139 1.00 95.69 264 LEU A N 1
ATOM 2028 C CA . LEU A 1 264 ? 3.525 -7.715 8.873 1.00 95.69 264 LEU A CA 1
ATOM 2029 C C . LEU A 1 264 ? 4.589 -7.903 7.795 1.00 95.69 264 LEU A C 1
ATOM 2031 O O . LEU A 1 264 ? 5.328 -6.963 7.503 1.00 95.69 264 LEU A O 1
ATOM 2035 N N . SER A 1 265 ? 4.658 -9.095 7.205 1.00 97.25 265 SER A N 1
ATOM 2036 C CA . SER A 1 265 ? 5.541 -9.359 6.067 1.00 97.25 265 SER A CA 1
ATOM 2037 C C . SER A 1 265 ? 4.733 -9.452 4.780 1.00 97.25 265 SER A C 1
ATOM 2039 O O . SER A 1 265 ? 3.831 -10.283 4.686 1.00 97.25 265 SER A O 1
ATOM 2041 N N . ILE A 1 266 ? 5.059 -8.599 3.807 1.00 97.94 266 ILE A N 1
ATOM 2042 C CA . ILE A 1 266 ? 4.448 -8.572 2.473 1.00 97.94 266 ILE A CA 1
ATOM 2043 C C . ILE A 1 266 ? 5.487 -9.091 1.489 1.00 97.94 266 ILE A C 1
ATOM 2045 O O . ILE A 1 266 ? 6.523 -8.453 1.291 1.00 97.94 266 ILE A O 1
ATOM 2049 N N . THR A 1 267 ? 5.217 -10.248 0.893 1.00 98.00 267 THR A N 1
ATOM 2050 C CA . THR A 1 267 ? 6.148 -10.942 0.008 1.00 98.00 267 THR A CA 1
ATOM 2051 C C . THR A 1 267 ? 5.660 -10.891 -1.433 1.00 98.00 267 THR A C 1
ATOM 2053 O O . THR A 1 267 ? 4.550 -11.321 -1.741 1.00 98.00 267 THR A O 1
ATOM 2056 N N . PHE A 1 268 ? 6.517 -10.391 -2.316 1.00 97.31 268 PHE A N 1
ATOM 2057 C CA . PHE A 1 268 ? 6.329 -10.346 -3.759 1.00 97.31 268 PHE A CA 1
ATOM 2058 C C . PHE A 1 268 ? 7.082 -11.515 -4.389 1.00 97.31 268 PHE A C 1
ATOM 2060 O O . PHE A 1 268 ? 8.267 -11.716 -4.114 1.00 97.31 268 PHE A O 1
ATOM 2067 N N . ILE A 1 269 ? 6.389 -12.295 -5.214 1.00 95.88 269 ILE A N 1
ATOM 2068 C CA . ILE A 1 269 ? 6.906 -13.534 -5.796 1.00 95.88 269 ILE A CA 1
ATOM 2069 C C . ILE A 1 269 ? 6.758 -13.446 -7.318 1.00 95.88 269 ILE A C 1
ATOM 2071 O O . ILE A 1 269 ? 5.657 -13.672 -7.829 1.00 95.88 269 ILE A O 1
ATOM 2075 N N . PRO A 1 270 ? 7.832 -13.103 -8.056 1.00 94.19 270 PRO A N 1
ATOM 2076 C CA . PRO A 1 270 ? 7.855 -13.216 -9.510 1.00 94.19 270 PRO A CA 1
ATOM 2077 C C . PRO A 1 270 ? 7.428 -14.611 -9.978 1.00 94.19 270 PRO A C 1
ATOM 2079 O O . PRO A 1 270 ? 7.798 -15.618 -9.373 1.00 94.19 270 PRO A O 1
ATOM 2082 N N . SER A 1 271 ? 6.651 -14.681 -11.057 1.00 91.25 271 SER A N 1
ATOM 2083 C CA . SER A 1 271 ? 6.218 -15.958 -11.622 1.00 91.25 271 SER A CA 1
ATOM 2084 C C . SER A 1 271 ? 7.410 -16.767 -12.130 1.00 91.25 271 SER A C 1
ATOM 2086 O O . SER A 1 271 ? 8.213 -16.282 -12.916 1.00 91.25 271 SER A O 1
ATOM 2088 N N . LEU A 1 272 ? 7.485 -18.043 -11.756 1.00 84.12 272 LEU A N 1
ATOM 2089 C CA . LEU A 1 272 ? 8.504 -18.959 -12.281 1.00 84.12 272 LEU A CA 1
ATOM 2090 C C . LEU A 1 272 ? 8.203 -19.424 -13.717 1.00 84.12 272 LEU A C 1
ATOM 2092 O O . LEU A 1 272 ? 9.041 -20.058 -14.352 1.00 84.12 272 LEU A O 1
ATOM 2096 N N . MET A 1 273 ? 7.000 -19.137 -14.227 1.00 75.12 273 MET A N 1
ATOM 2097 C CA . MET A 1 273 ? 6.516 -19.644 -15.516 1.00 75.12 273 MET A CA 1
ATOM 2098 C C . MET A 1 273 ? 6.930 -18.780 -16.712 1.00 75.12 273 MET A C 1
ATOM 2100 O O . MET A 1 273 ? 6.740 -19.199 -17.851 1.00 75.12 273 MET A O 1
ATOM 2104 N N . ALA A 1 274 ? 7.481 -17.585 -16.483 1.00 69.56 274 ALA A N 1
ATOM 2105 C CA . ALA A 1 274 ? 8.025 -16.748 -17.546 1.00 69.56 274 ALA A CA 1
ATOM 2106 C C . ALA A 1 274 ? 9.510 -16.481 -17.280 1.00 69.56 274 ALA A C 1
ATOM 2108 O O . ALA A 1 274 ? 9.892 -16.057 -16.196 1.00 69.56 274 ALA A O 1
ATOM 2109 N N . SER A 1 275 ? 10.355 -16.712 -18.284 1.00 64.44 275 SER A N 1
ATOM 2110 C CA . SER A 1 275 ? 11.820 -16.607 -18.179 1.00 64.44 275 SER A CA 1
ATOM 2111 C C . SER A 1 275 ? 12.338 -15.201 -17.846 1.00 64.44 275 SER A C 1
ATOM 2113 O O . SER A 1 275 ? 13.504 -15.048 -17.501 1.00 64.44 275 SER A O 1
ATOM 2115 N N . SER A 1 276 ? 11.486 -14.184 -17.962 1.00 69.81 276 SER A N 1
ATOM 2116 C CA . SER A 1 276 ? 11.753 -12.783 -17.625 1.00 69.81 276 SER A CA 1
ATOM 2117 C C . SER A 1 276 ? 10.737 -12.215 -16.628 1.00 69.81 276 SER A C 1
ATOM 2119 O O . SER A 1 276 ? 10.638 -10.996 -16.489 1.00 69.81 276 SER A O 1
ATOM 2121 N N . ALA A 1 277 ? 9.956 -13.074 -15.955 1.00 77.56 277 ALA A N 1
ATOM 2122 C CA . ALA A 1 277 ? 8.990 -12.598 -14.978 1.00 77.56 277 ALA A CA 1
ATOM 2123 C C . ALA A 1 277 ? 9.689 -11.973 -13.777 1.00 77.56 277 ALA A C 1
ATOM 2125 O O . ALA A 1 277 ? 10.742 -12.389 -13.301 1.00 77.56 277 ALA A O 1
ATOM 2126 N N . LEU A 1 278 ? 9.029 -10.946 -13.291 1.00 88.62 278 LEU A N 1
ATOM 2127 C CA . LEU A 1 278 ? 9.498 -10.040 -12.273 1.00 88.62 278 LEU A CA 1
ATOM 2128 C C . LEU A 1 278 ? 8.281 -9.558 -11.496 1.00 88.62 278 LEU A C 1
ATOM 2130 O O . LEU A 1 278 ? 7.130 -9.746 -11.915 1.00 88.62 278 LEU A O 1
ATOM 2134 N N . ALA A 1 279 ? 8.544 -8.916 -10.374 1.00 93.56 279 ALA A N 1
ATOM 2135 C CA . ALA A 1 279 ? 7.534 -8.210 -9.612 1.00 93.56 279 ALA A CA 1
ATOM 2136 C C . ALA A 1 279 ? 7.985 -6.769 -9.404 1.00 93.56 279 ALA A C 1
ATOM 2138 O O . ALA A 1 279 ? 9.173 -6.470 -9.472 1.00 93.56 279 ALA A O 1
ATOM 2139 N N . PHE A 1 280 ? 7.048 -5.863 -9.164 1.00 94.44 280 PHE A N 1
ATOM 2140 C CA . PHE A 1 280 ? 7.392 -4.499 -8.789 1.00 94.44 280 PHE A CA 1
ATOM 2141 C C . PHE A 1 280 ? 6.285 -3.880 -7.949 1.00 94.44 280 PHE A C 1
ATOM 2143 O O . PHE A 1 280 ? 5.146 -4.352 -7.946 1.00 94.44 280 PHE A O 1
ATOM 2150 N N . VAL A 1 281 ? 6.632 -2.806 -7.252 1.00 97.12 281 VAL A N 1
ATOM 2151 C CA . VAL A 1 281 ? 5.684 -1.956 -6.535 1.00 97.12 281 VAL A CA 1
ATOM 2152 C C . VAL A 1 281 ? 6.204 -0.523 -6.519 1.00 97.12 281 VAL A C 1
ATOM 2154 O O . VAL A 1 281 ? 7.410 -0.291 -6.405 1.00 97.12 281 VAL A O 1
ATOM 2157 N N . ASN A 1 282 ? 5.289 0.432 -6.654 1.00 96.12 282 ASN A N 1
ATOM 2158 C CA . ASN A 1 282 ? 5.599 1.861 -6.641 1.00 96.12 282 ASN A CA 1
ATOM 2159 C C . ASN A 1 282 ? 5.460 2.463 -5.248 1.00 96.12 282 ASN A C 1
ATOM 2161 O O . ASN A 1 282 ? 6.269 3.271 -4.810 1.00 96.12 282 ASN A O 1
ATOM 2165 N N . GLY A 1 283 ? 4.449 2.019 -4.509 1.00 97.75 283 GLY A N 1
ATOM 2166 C CA . GLY A 1 283 ? 4.235 2.470 -3.147 1.00 97.75 283 GLY A CA 1
ATOM 2167 C C . GLY A 1 283 ? 3.471 1.468 -2.310 1.00 97.75 283 GLY A C 1
ATOM 2168 O O . GLY A 1 283 ? 2.698 0.655 -2.824 1.00 97.75 283 GLY A O 1
ATOM 2169 N N . ILE A 1 284 ? 3.684 1.557 -1.004 1.00 98.44 284 ILE A N 1
ATOM 2170 C CA . ILE A 1 284 ? 3.002 0.745 -0.000 1.00 98.44 284 ILE A CA 1
ATOM 2171 C C . ILE A 1 284 ? 2.449 1.695 1.061 1.00 98.44 284 ILE A C 1
ATOM 2173 O O . ILE A 1 284 ? 3.204 2.421 1.704 1.00 98.44 284 ILE A O 1
ATOM 2177 N N . GLU A 1 285 ? 1.132 1.691 1.250 1.00 97.19 285 GLU A N 1
ATOM 2178 C CA . GLU A 1 285 ? 0.461 2.394 2.346 1.00 97.19 285 GLU A CA 1
ATOM 2179 C C . GLU A 1 285 ? -0.123 1.359 3.310 1.00 97.19 285 GLU A C 1
ATOM 2181 O O . GLU A 1 285 ? -0.878 0.477 2.904 1.00 97.19 285 GLU A O 1
ATOM 2186 N N . ILE A 1 286 ? 0.229 1.455 4.591 1.00 96.50 286 ILE A N 1
ATOM 2187 C CA . ILE A 1 286 ? -0.304 0.597 5.652 1.00 96.50 286 ILE A CA 1
ATOM 2188 C C . ILE A 1 286 ? -0.787 1.490 6.784 1.00 96.50 286 ILE A C 1
ATOM 2190 O O . ILE A 1 286 ? -0.036 2.337 7.270 1.00 96.50 286 ILE A O 1
ATOM 2194 N N . PHE A 1 287 ? -2.016 1.273 7.243 1.00 93.25 287 PHE A N 1
ATOM 2195 C CA . PHE A 1 287 ? -2.484 1.886 8.479 1.00 93.25 287 PHE A CA 1
ATOM 2196 C C . PHE A 1 287 ? -3.405 0.976 9.282 1.00 93.25 287 PHE A C 1
ATOM 2198 O O . PHE A 1 287 ? -4.134 0.150 8.731 1.00 93.25 287 PHE A O 1
ATOM 2205 N N . SER A 1 288 ? -3.389 1.132 10.603 1.00 91.25 288 SER A N 1
ATOM 2206 C CA . SER A 1 288 ? -4.380 0.498 11.473 1.00 91.25 288 SER A CA 1
ATOM 2207 C C . SER A 1 288 ? -5.760 1.091 11.222 1.00 91.25 288 SER A C 1
ATOM 2209 O O . SER A 1 288 ? -5.923 2.310 11.153 1.00 91.25 288 SER A O 1
ATOM 2211 N N . LEU A 1 289 ? -6.752 0.219 11.062 1.00 83.06 289 LEU A N 1
ATOM 2212 C CA . LEU A 1 289 ? -8.145 0.619 10.925 1.00 83.06 289 LEU A CA 1
ATOM 2213 C C . LEU A 1 289 ? -8.774 0.819 12.309 1.00 83.06 289 LEU A C 1
ATOM 2215 O O . LEU A 1 289 ? -8.499 0.024 13.215 1.00 83.06 289 LEU A O 1
ATOM 2219 N N . PRO A 1 290 ? -9.661 1.819 12.480 1.00 72.56 290 PRO A N 1
ATOM 2220 C CA . PRO A 1 290 ? -10.464 1.921 13.685 1.00 72.56 290 PRO A CA 1
ATOM 2221 C C . PRO A 1 290 ? -11.238 0.624 13.905 1.00 72.56 290 PRO A C 1
ATOM 2223 O O . PRO A 1 290 ? -11.759 0.012 12.965 1.00 72.56 290 PRO A O 1
ATOM 2226 N N . LEU A 1 291 ? -11.339 0.224 15.169 1.00 63.09 291 LEU A N 1
ATOM 2227 C CA . LEU A 1 291 ? -12.208 -0.872 15.572 1.00 63.09 291 LEU A CA 1
ATOM 2228 C C . LEU A 1 291 ? -13.632 -0.604 15.060 1.00 63.09 291 LEU A C 1
ATOM 2230 O O . LEU A 1 291 ? -14.143 0.499 15.230 1.00 63.09 291 LEU A O 1
ATOM 2234 N N . ASN A 1 292 ? -14.273 -1.620 14.478 1.00 59.75 292 ASN A N 1
ATOM 2235 C CA . ASN A 1 292 ? -15.669 -1.594 14.024 1.00 59.75 292 ASN A CA 1
ATOM 2236 C C . ASN A 1 292 ? -15.985 -0.799 12.743 1.00 59.75 292 ASN A C 1
ATOM 2238 O O . ASN A 1 292 ? -17.163 -0.666 12.429 1.00 59.75 292 ASN A O 1
ATOM 2242 N N . LEU A 1 293 ? -14.998 -0.290 11.987 1.00 61.72 293 LEU A N 1
ATOM 2243 C CA . LEU A 1 293 ? -15.305 0.499 10.779 1.00 61.72 293 LEU A CA 1
ATOM 2244 C C . LEU A 1 293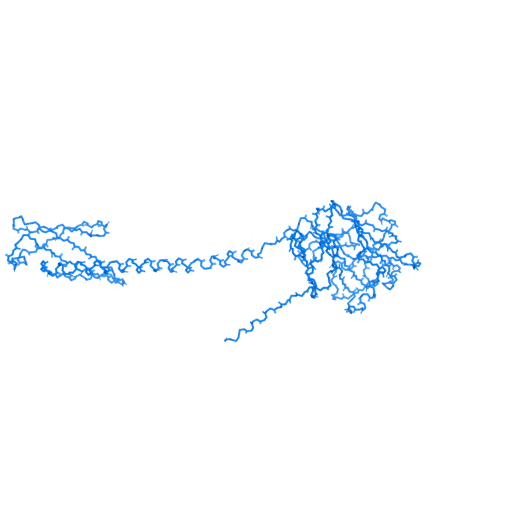 ? -15.817 -0.358 9.605 1.00 61.72 293 LEU A C 1
ATOM 2246 O O . LEU A 1 293 ? -16.776 0.012 8.937 1.00 61.72 293 LEU A O 1
ATOM 2250 N N . TYR A 1 294 ? -15.173 -1.503 9.361 1.00 58.66 294 TYR A N 1
ATOM 2251 C CA . TYR A 1 294 ? -15.533 -2.439 8.280 1.00 58.66 294 TYR A CA 1
ATOM 2252 C C . TYR A 1 294 ? -15.915 -3.829 8.800 1.00 58.66 294 TYR A C 1
ATOM 2254 O O . TYR A 1 294 ? -16.686 -4.544 8.168 1.00 58.66 294 TYR A O 1
ATOM 2262 N N . ILE A 1 295 ? -15.379 -4.201 9.964 1.00 58.91 295 ILE A N 1
ATOM 2263 C CA . ILE A 1 295 ? -15.600 -5.481 10.636 1.00 58.91 295 ILE A CA 1
ATOM 2264 C C . ILE A 1 295 ? -16.022 -5.151 12.071 1.00 58.91 295 ILE A C 1
ATOM 2266 O O . ILE A 1 295 ? -15.183 -4.653 12.834 1.00 58.91 295 ILE A O 1
ATOM 2270 N N . PRO A 1 296 ? -17.296 -5.345 12.449 1.00 56.91 296 PRO A N 1
ATOM 2271 C CA . PRO A 1 296 ? -17.728 -5.118 13.820 1.00 56.91 296 PRO A CA 1
ATOM 2272 C C . PRO A 1 296 ? -17.064 -6.144 14.750 1.00 56.91 296 PRO A C 1
ATOM 2274 O O . PRO A 1 296 ? -16.978 -7.320 14.412 1.00 56.91 296 PRO A O 1
ATOM 2277 N N . LYS A 1 297 ? -16.586 -5.708 15.922 1.00 52.72 297 LYS A N 1
ATOM 2278 C CA . LYS A 1 297 ? -16.030 -6.594 16.955 1.00 52.72 297 LYS A CA 1
ATOM 2279 C C . LYS A 1 297 ? -17.067 -7.602 17.447 1.00 52.72 297 LYS A C 1
ATOM 2281 O O . LYS A 1 297 ? -18.240 -7.274 17.626 1.00 52.72 297 LYS A O 1
ATOM 2286 N N . GLY A 1 298 ? -16.571 -8.785 17.805 1.00 52.47 298 GLY A N 1
ATOM 2287 C CA . GLY A 1 298 ? -17.388 -9.922 18.218 1.00 52.47 298 GLY A CA 1
ATOM 2288 C C . GLY A 1 298 ? -17.849 -10.710 16.999 1.00 52.47 298 GLY A C 1
ATOM 2289 O O . GLY A 1 298 ? -17.615 -10.288 15.875 1.00 52.47 298 GLY A O 1
ATOM 2290 N N . ASN A 1 299 ? -18.511 -11.847 17.207 1.00 53.16 299 ASN A N 1
ATOM 2291 C CA . ASN A 1 299 ? -19.121 -12.662 16.147 1.00 53.16 299 ASN A CA 1
ATOM 2292 C C . ASN A 1 299 ? -20.310 -11.930 15.484 1.00 53.16 299 ASN A C 1
ATOM 2294 O O . ASN A 1 299 ? -21.426 -12.449 15.416 1.00 53.16 299 ASN A O 1
ATOM 2298 N N . ALA A 1 300 ? -20.099 -10.682 15.067 1.00 54.25 300 ALA A N 1
ATOM 2299 C CA . ALA A 1 300 ? -21.021 -9.878 14.314 1.00 54.25 300 ALA A CA 1
ATOM 2300 C C . ALA A 1 300 ? -21.149 -10.540 12.958 1.00 54.25 300 ALA A C 1
ATOM 2302 O O . ALA A 1 300 ? -20.274 -10.494 12.096 1.00 54.25 300 ALA A O 1
ATOM 2303 N N . SER A 1 301 ? -22.244 -11.255 12.833 1.00 57.22 301 SER A N 1
ATOM 2304 C CA . SER A 1 301 ? -22.477 -12.091 11.695 1.00 57.22 301 SER A CA 1
ATOM 2305 C C . SER A 1 301 ? -23.199 -11.282 10.633 1.00 57.22 301 SER A C 1
ATOM 2307 O O . SER A 1 301 ? -24.293 -10.750 10.836 1.00 57.22 301 SER A O 1
ATOM 2309 N N . ILE A 1 302 ? -22.537 -11.143 9.492 1.00 61.56 302 ILE A N 1
ATOM 2310 C CA . ILE A 1 302 ? -23.131 -10.516 8.320 1.00 61.56 302 ILE A CA 1
ATOM 2311 C C . ILE A 1 302 ? -24.076 -11.549 7.709 1.00 61.56 302 ILE A C 1
ATOM 2313 O O . ILE A 1 302 ? -23.725 -12.717 7.549 1.00 61.56 302 ILE A O 1
ATOM 2317 N N . ARG A 1 303 ? -25.307 -11.137 7.404 1.00 63.59 303 ARG A N 1
ATOM 2318 C CA . ARG A 1 303 ? -26.271 -12.001 6.718 1.00 63.59 303 ARG A CA 1
ATOM 2319 C C . ARG A 1 303 ? -26.197 -11.740 5.226 1.00 63.59 303 ARG A C 1
ATOM 2321 O O . ARG A 1 303 ? -26.289 -10.591 4.798 1.00 63.59 303 ARG A O 1
ATOM 2328 N N . PHE A 1 304 ? -26.100 -12.803 4.438 1.00 67.00 304 PHE A N 1
ATOM 2329 C CA . PHE A 1 304 ? -26.364 -12.702 3.012 1.00 67.00 304 PHE A CA 1
ATOM 2330 C C . PHE A 1 304 ? -27.850 -12.465 2.759 1.00 67.00 304 PHE A C 1
ATOM 2332 O O . PHE A 1 304 ? -28.721 -13.000 3.452 1.00 67.00 304 PHE A O 1
ATOM 2339 N N . ILE A 1 305 ? -28.142 -11.688 1.718 1.00 71.50 305 ILE A N 1
ATOM 2340 C CA . ILE A 1 305 ? -29.504 -11.526 1.216 1.00 71.50 305 ILE A CA 1
ATOM 2341 C C . ILE A 1 305 ? -30.022 -12.912 0.807 1.00 71.50 305 ILE A C 1
ATOM 2343 O O . ILE A 1 305 ? -29.424 -13.582 -0.030 1.00 71.50 305 ILE A O 1
ATOM 2347 N N . GLY A 1 306 ? -31.125 -13.349 1.418 1.00 74.00 306 GLY A N 1
ATOM 2348 C CA . GLY A 1 306 ? -31.743 -14.651 1.147 1.00 74.00 306 GLY A CA 1
ATOM 2349 C C . GLY A 1 306 ? -31.289 -15.805 2.050 1.00 74.00 306 GLY A C 1
ATOM 2350 O O . GLY A 1 306 ? -31.829 -16.902 1.916 1.00 74.00 306 GLY A O 1
ATOM 2351 N N . GLN A 1 307 ? -30.370 -15.585 2.999 1.00 71.81 307 GLN A N 1
ATOM 2352 C CA . GLN A 1 307 ? -29.919 -16.619 3.938 1.00 71.81 307 GLN A CA 1
ATOM 2353 C C . GLN A 1 307 ? -30.424 -16.343 5.365 1.00 71.81 307 GLN A C 1
ATOM 2355 O O . GLN A 1 307 ? -30.380 -15.212 5.850 1.00 71.81 307 GLN A O 1
ATOM 2360 N N . LYS A 1 308 ? -30.949 -17.379 6.037 1.00 66.94 308 LYS A N 1
ATOM 2361 C CA . LYS A 1 308 ? -31.475 -17.271 7.413 1.00 66.94 308 LYS A CA 1
ATOM 2362 C C . LYS A 1 308 ? -30.370 -17.304 8.461 1.00 66.94 308 LYS A C 1
ATOM 2364 O O . LYS A 1 308 ? -30.459 -16.574 9.450 1.00 66.94 308 LYS A O 1
ATOM 2369 N N . ASP A 1 309 ? -29.350 -18.120 8.214 1.00 66.88 309 ASP A N 1
ATOM 2370 C CA . ASP A 1 309 ? -28.259 -18.320 9.151 1.00 66.88 309 ASP A CA 1
ATOM 2371 C C . ASP A 1 309 ? -27.143 -17.308 8.905 1.00 66.88 309 ASP A C 1
ATOM 2373 O O . ASP A 1 309 ? -26.695 -17.137 7.766 1.00 66.88 309 ASP A O 1
ATOM 2377 N N . PRO A 1 310 ? -26.691 -16.620 9.958 1.00 64.44 310 PRO A N 1
ATOM 2378 C CA . PRO A 1 310 ? -25.554 -15.741 9.851 1.00 64.44 310 PRO A CA 1
ATOM 2379 C C . PRO A 1 310 ? -24.274 -16.562 9.671 1.00 64.44 310 PRO A C 1
ATOM 2381 O O . PRO A 1 310 ? -23.988 -17.451 10.472 1.00 64.44 310 PRO A O 1
ATOM 2384 N N . PHE A 1 311 ? -23.483 -16.259 8.650 1.00 58.81 311 PHE A N 1
ATOM 2385 C CA . PHE A 1 311 ? -22.223 -16.948 8.397 1.00 58.81 311 PHE A CA 1
ATOM 2386 C C . PHE A 1 311 ? -21.148 -15.881 8.255 1.00 58.81 311 PHE A C 1
ATOM 2388 O O . PHE A 1 311 ? -21.335 -15.023 7.414 1.00 58.81 311 PHE A O 1
ATOM 2395 N N . PHE A 1 312 ? -20.122 -15.878 9.118 1.00 62.72 312 PHE A N 1
ATOM 2396 C CA . PHE A 1 312 ? -18.735 -15.426 8.880 1.00 62.72 312 PHE A CA 1
ATOM 2397 C C . PHE A 1 312 ? -18.009 -15.183 10.208 1.00 62.72 312 PHE A C 1
ATOM 2399 O O . PHE A 1 312 ? -18.491 -14.444 11.065 1.00 62.72 312 PHE A O 1
ATOM 2406 N N . ASN A 1 313 ? -16.808 -15.754 10.335 1.00 64.19 313 ASN A N 1
ATOM 2407 C CA . ASN A 1 313 ? -15.800 -15.254 11.262 1.00 64.19 313 ASN A CA 1
ATOM 2408 C C . ASN A 1 313 ? -14.990 -14.171 10.537 1.00 64.19 313 ASN A C 1
ATOM 2410 O O . ASN A 1 313 ? -14.090 -14.468 9.747 1.00 64.19 313 ASN A O 1
ATOM 2414 N N . LEU A 1 314 ? -15.348 -12.909 10.761 1.00 68.69 314 LEU A N 1
ATOM 2415 C CA . LEU A 1 314 ? -14.693 -11.778 10.104 1.00 68.69 314 LEU A CA 1
ATOM 2416 C C . LEU A 1 314 ? -13.236 -11.604 10.561 1.00 68.69 314 LEU A C 1
ATOM 2418 O O . LEU A 1 314 ? -12.436 -11.041 9.819 1.00 68.69 314 LEU A O 1
ATOM 2422 N N . ASP A 1 315 ? -12.870 -12.139 11.731 1.00 69.25 315 ASP A N 1
ATOM 2423 C CA . ASP A 1 315 ? -11.514 -12.034 12.278 1.00 69.25 315 ASP A CA 1
ATOM 2424 C C . ASP A 1 315 ? -10.487 -12.892 11.520 1.00 69.25 315 ASP A C 1
ATOM 2426 O O . ASP A 1 315 ? -9.285 -12.667 11.659 1.00 69.25 315 ASP A O 1
ATOM 2430 N N . GLU A 1 316 ? -10.941 -13.860 10.719 1.00 76.62 316 GLU A N 1
ATOM 2431 C CA . GLU A 1 316 ? -10.099 -14.762 9.915 1.00 76.62 316 GLU A CA 1
ATOM 2432 C C . GLU A 1 316 ? -10.243 -14.520 8.409 1.00 76.62 316 GLU A C 1
ATOM 2434 O O . GLU A 1 316 ? -9.736 -15.291 7.596 1.00 76.62 316 GLU A O 1
ATOM 2439 N N . THR A 1 317 ? -10.928 -13.442 8.026 1.00 79.75 317 THR A N 1
ATOM 2440 C CA . THR A 1 317 ? -11.193 -13.112 6.627 1.00 79.75 317 THR A CA 1
ATOM 2441 C C . THR A 1 317 ? -10.363 -11.904 6.197 1.00 79.75 317 THR A C 1
ATOM 2443 O O . THR A 1 317 ? -10.331 -10.877 6.874 1.00 79.75 317 THR A O 1
ATOM 2446 N N . ALA A 1 318 ? -9.707 -12.017 5.043 1.00 86.12 318 ALA A N 1
ATOM 2447 C CA . ALA A 1 318 ? -9.100 -10.891 4.344 1.00 86.12 318 ALA A CA 1
ATOM 2448 C C . ALA A 1 318 ? -10.085 -10.340 3.305 1.00 86.12 318 ALA A C 1
ATOM 2450 O O . ALA A 1 318 ? -10.727 -11.105 2.585 1.00 86.12 318 ALA A O 1
ATOM 2451 N N . PHE A 1 319 ? -10.184 -9.016 3.207 1.00 87.25 319 PHE A N 1
ATOM 2452 C CA . PHE A 1 319 ? -11.063 -8.332 2.260 1.00 87.25 319 PHE A CA 1
ATOM 2453 C C . PHE A 1 319 ? -10.248 -7.564 1.229 1.00 87.25 319 PHE A C 1
ATOM 2455 O O . PHE A 1 319 ? -9.316 -6.849 1.592 1.00 87.25 319 PHE A O 1
ATOM 2462 N N . GLU A 1 320 ? -10.642 -7.650 -0.038 1.00 92.56 320 GLU A N 1
ATOM 2463 C CA . GLU A 1 320 ? -10.247 -6.687 -1.063 1.00 92.56 320 GLU A CA 1
ATOM 2464 C C . GLU A 1 320 ? -11.339 -5.615 -1.187 1.00 92.56 320 GLU A C 1
ATOM 2466 O O . GLU A 1 320 ? -12.524 -5.925 -1.317 1.00 92.56 320 GLU A O 1
ATOM 2471 N N . ILE A 1 321 ? -10.950 -4.344 -1.141 1.00 90.38 321 ILE A N 1
ATOM 2472 C CA . ILE A 1 321 ? -11.866 -3.212 -1.268 1.00 90.38 321 ILE A CA 1
ATOM 2473 C C . ILE A 1 321 ? -11.911 -2.798 -2.739 1.00 90.38 321 ILE A C 1
ATOM 2475 O O . ILE A 1 321 ? -10.997 -2.151 -3.241 1.00 90.38 321 ILE A O 1
ATOM 2479 N N . LEU A 1 322 ? -12.999 -3.160 -3.422 1.00 88.69 322 LEU A N 1
ATOM 2480 C CA . LEU A 1 322 ? -13.178 -2.886 -4.854 1.00 88.69 322 LEU A CA 1
ATOM 2481 C C . LEU A 1 322 ? -13.702 -1.475 -5.137 1.00 88.69 322 LEU A C 1
ATOM 2483 O O . LEU A 1 322 ? -13.287 -0.834 -6.099 1.00 88.69 322 LEU A O 1
ATOM 2487 N N . TYR A 1 323 ? -14.620 -0.989 -4.298 1.00 84.00 323 TYR A N 1
ATOM 2488 C CA . TYR A 1 323 ? -15.287 0.293 -4.496 1.00 84.00 323 TYR A CA 1
ATOM 2489 C C . TYR A 1 323 ? -15.402 1.052 -3.179 1.00 84.00 323 TYR A C 1
ATOM 2491 O O . TYR A 1 323 ? -15.746 0.489 -2.140 1.00 84.00 323 TYR A O 1
ATOM 2499 N N . ARG A 1 324 ? -15.165 2.363 -3.244 1.00 80.75 324 ARG A N 1
ATOM 2500 C CA . ARG A 1 324 ? -15.493 3.318 -2.186 1.00 80.75 324 ARG A CA 1
ATOM 2501 C C . ARG A 1 324 ? -16.281 4.449 -2.822 1.00 80.75 324 ARG A C 1
ATOM 2503 O O . ARG A 1 324 ? -15.736 5.211 -3.612 1.00 80.75 324 ARG A O 1
ATOM 2510 N N . VAL A 1 325 ? -17.562 4.529 -2.492 1.00 82.81 325 VAL A N 1
ATOM 2511 C CA . VAL A 1 325 ? -18.473 5.523 -3.060 1.00 82.81 325 VAL A CA 1
ATOM 2512 C C . VAL A 1 325 ? -18.814 6.528 -1.972 1.00 82.81 325 VAL A C 1
ATOM 2514 O O . VAL A 1 325 ? -19.243 6.141 -0.888 1.00 82.81 325 VAL A O 1
ATOM 2517 N N . ASN A 1 326 ? -18.615 7.811 -2.261 1.00 80.75 326 ASN A N 1
ATOM 2518 C CA . ASN A 1 326 ? -19.220 8.878 -1.478 1.00 80.75 326 ASN A CA 1
ATOM 2519 C C . ASN A 1 326 ? -20.541 9.246 -2.157 1.00 80.75 326 ASN A C 1
ATOM 2521 O O . ASN A 1 326 ? -20.533 9.847 -3.231 1.00 80.75 326 ASN A O 1
ATOM 2525 N N . VAL A 1 327 ? -21.660 8.821 -1.574 1.00 82.44 327 VAL A N 1
ATOM 2526 C CA . VAL A 1 327 ? -22.987 9.181 -2.077 1.00 82.44 327 VAL A CA 1
ATOM 2527 C C . VAL A 1 327 ? -23.286 10.584 -1.567 1.00 82.44 327 VAL A C 1
ATOM 2529 O O . VAL A 1 327 ? -23.518 10.776 -0.375 1.00 82.44 327 VAL A O 1
ATOM 2532 N N . GLN A 1 328 ? -23.230 11.576 -2.452 1.00 73.62 328 GLN A N 1
ATOM 2533 C CA . GLN A 1 328 ? -23.639 12.927 -2.089 1.00 73.62 328 GLN A CA 1
ATOM 2534 C C . GLN A 1 328 ? -25.149 12.947 -1.832 1.00 73.62 328 GLN A C 1
ATOM 2536 O O . GLN A 1 328 ? -25.930 12.407 -2.614 1.00 73.62 328 GLN A O 1
ATOM 2541 N N . HIS A 1 329 ? -25.554 13.585 -0.736 1.00 56.75 329 HIS A N 1
ATOM 2542 C CA . HIS A 1 329 ? -26.925 14.041 -0.559 1.00 56.75 329 HIS A CA 1
ATOM 2543 C C . HIS A 1 329 ? -27.020 15.447 -1.157 1.00 56.75 329 HIS A C 1
ATOM 2545 O O . HIS A 1 329 ? -26.710 16.427 -0.484 1.00 56.75 329 HIS A O 1
ATOM 2551 N N . GLU A 1 330 ? -27.409 15.549 -2.426 1.00 48.34 330 GLU A N 1
ATOM 2552 C CA . GLU A 1 330 ? -27.899 16.813 -2.978 1.00 48.34 330 GLU A CA 1
ATOM 2553 C C . GLU A 1 330 ? -29.265 17.102 -2.347 1.00 48.34 330 GLU A C 1
ATOM 2555 O O . GLU A 1 330 ? -30.283 16.529 -2.728 1.00 48.34 330 GLU A O 1
ATOM 2560 N N . TRP A 1 331 ? -29.288 17.974 -1.342 1.00 44.62 331 TRP A N 1
ATOM 2561 C CA . TRP A 1 331 ? -30.481 18.757 -1.054 1.00 44.62 331 TRP A CA 1
ATOM 2562 C C . TRP A 1 331 ? -30.335 20.057 -1.839 1.00 44.62 331 TRP A C 1
ATOM 2564 O O . TRP A 1 331 ? -29.733 21.016 -1.360 1.00 44.62 331 TRP A O 1
ATOM 2574 N N . GLU A 1 332 ? -30.842 20.079 -3.070 1.00 40.09 332 GLU A N 1
ATOM 2575 C CA . GLU A 1 332 ? -31.161 21.344 -3.723 1.00 40.09 332 GLU A CA 1
ATOM 2576 C C . GLU A 1 332 ? -32.276 22.009 -2.910 1.00 40.09 332 GLU A C 1
ATOM 2578 O O . GLU A 1 332 ? -33.436 21.593 -2.928 1.00 40.09 332 GLU A O 1
ATOM 2583 N N . SER A 1 333 ? -31.905 23.026 -2.137 1.00 35.69 333 SER A N 1
ATOM 2584 C CA . SER A 1 333 ? -32.847 23.930 -1.490 1.00 35.69 333 SER A CA 1
ATOM 2585 C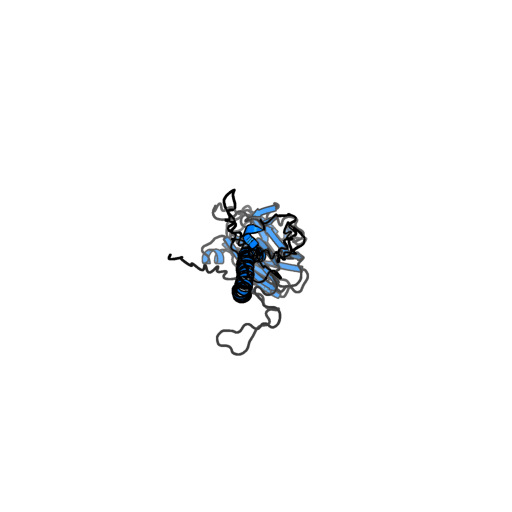 C . SER A 1 333 ? -33.592 24.704 -2.579 1.00 35.69 333 SER A C 1
ATOM 2587 O O . SER A 1 333 ? -33.115 25.728 -3.060 1.00 35.69 333 SER A O 1
ATOM 2589 N N . PHE A 1 334 ? -34.771 24.228 -2.971 1.00 37.06 334 PHE A N 1
ATOM 2590 C CA . PHE A 1 334 ? -35.792 25.111 -3.520 1.00 37.06 334 PHE A CA 1
ATOM 2591 C C . PHE A 1 334 ? -36.409 25.894 -2.359 1.00 37.06 334 PHE A C 1
ATOM 2593 O O . PHE A 1 334 ? -37.276 25.375 -1.658 1.00 37.06 334 PHE A O 1
ATOM 2600 N N . CYS A 1 335 ? -35.927 27.121 -2.166 1.00 34.31 335 CYS A N 1
ATOM 2601 C CA . CYS A 1 335 ? -36.648 28.259 -1.594 1.00 34.31 335 CYS A CA 1
ATOM 2602 C C . CYS A 1 335 ? -36.065 29.532 -2.208 1.00 34.31 335 CYS A C 1
ATOM 2604 O O . CYS A 1 335 ? -34.842 29.746 -2.054 1.00 34.31 335 CYS A O 1
#